Protein AF-A0A0P9GEF9-F1 (afdb_monomer_lite)

Secondary structure (DSSP, 8-state):
------PPP-------S--PPP------------PPPHHHHHHHHHHHHHHHHHHHHHHHTT-SS---HHHHHHHHHHHHHHHHHHHHHHHGGGHHHHHHHHHHHHHT-SS----GGG---HHHHHHHHHHH-GGGS-EEEEEEEEETTEEEEEEPS----HHHHHHHHHHHHHHHSPPP-SSS-HHHHHHHHHHHHHTHHHHHHHHHHHHHHHHSEEEEEEEP----TTSSGGGS-PPEEEEEEEE--STT-S--EEEEEE--

Radius of gyration: 21.76 Å; chains: 1; bounding box: 65×55×52 Å

pLDDT: mean 81.36, std 21.49, range [22.75, 98.75]

Sequence (264 aa):
MDTKQLACAPTSLILASYFVPFMASVTSKGKSSMAVEPHQIYQSMMLEIKVRIRAVDSKLEGSDKYLSSLDTEFCFLQIRKIVEQICFSSILCDQERYRDFRKLEGMTSDDDSGSYEDDWNSRVILSKLKDISPHFMPIPLGERQTNGNEHHFERADVNATHTKLIKIFKKCGSFMHIPKPFGEEYESHINKQRNRYNQATETIKGYSQYFKDLLWHHAAVGLEYSDSSNGLEALDAASPKTAWLVNFEDYESDHISIVLAQAE

Foldseek 3Di:
DDDDDDDDDDDPPDPPDDADFFDDDDDDDDDDPDDPQLVNVLQVLLLLLLVLLVLLVVQLVPCPAFGDLVNLLSLLVSLLVSLQSLLVSLCSLAVVLQLLVLLVVCVVDPPGVSGPVPDRDSLVSLVVVLQQDPLSWWFQWDDWDDDPRDIDTDGDPAPTGSVVSSVSNVLSVVSVDDDDPPDDDPVVVVVVVVVSRSCSSVVSVVSSVSVCRRAQWTKRFHFDADDDPVSPVRRDDGHTAKIWTWHPPDSPDSDIDTDITGGD

Structure (mmCIF, N/CA/C/O backbone):
data_AF-A0A0P9GEF9-F1
#
_entry.id   AF-A0A0P9GEF9-F1
#
loop_
_atom_site.group_PDB
_atom_site.id
_atom_site.type_symbol
_atom_site.label_atom_id
_atom_site.label_alt_id
_atom_site.label_comp_id
_atom_site.label_asym_id
_atom_site.label_entity_id
_atom_site.label_seq_id
_atom_site.pdbx_PDB_ins_code
_atom_site.Cartn_x
_atom_site.Cartn_y
_atom_site.Cartn_z
_atom_site.occupancy
_atom_site.B_iso_or_equiv
_atom_site.auth_seq_id
_atom_site.auth_comp_id
_atom_site.auth_asym_id
_atom_site.auth_atom_id
_atom_site.pdbx_PDB_model_num
ATOM 1 N N . MET A 1 1 ? -32.012 20.901 -27.955 1.00 39.97 1 MET A N 1
ATOM 2 C CA . MET A 1 1 ? -32.509 19.779 -27.139 1.00 39.97 1 MET A CA 1
ATOM 3 C C . MET A 1 1 ? -32.467 18.556 -28.019 1.00 39.97 1 MET A C 1
ATOM 5 O O . MET A 1 1 ? -33.309 18.454 -28.894 1.00 39.97 1 MET A O 1
ATOM 9 N N . ASP A 1 2 ? -31.462 17.704 -27.847 1.00 24.61 2 ASP A N 1
ATOM 10 C CA . ASP A 1 2 ? -31.576 16.319 -28.293 1.00 24.61 2 ASP A CA 1
ATOM 11 C C . ASP A 1 2 ? -30.616 15.452 -27.475 1.00 24.61 2 ASP A C 1
ATOM 13 O O . ASP A 1 2 ? -29.394 15.600 -27.516 1.00 24.61 2 ASP A O 1
ATOM 17 N N . THR A 1 3 ? -31.213 14.626 -26.629 1.00 32.81 3 THR A N 1
ATOM 18 C CA . THR A 1 3 ? -30.581 13.643 -25.754 1.00 32.81 3 THR A CA 1
ATOM 19 C C . THR A 1 3 ? -30.330 12.369 -26.547 1.00 32.81 3 THR A C 1
ATOM 21 O O . THR A 1 3 ? -31.283 11.703 -26.942 1.00 32.81 3 THR A O 1
ATOM 24 N N . LYS A 1 4 ? -29.065 11.970 -26.709 1.00 30.36 4 LYS A N 1
ATOM 25 C CA . LYS A 1 4 ? -28.721 10.589 -27.067 1.00 30.36 4 LYS A CA 1
ATOM 26 C C . LYS A 1 4 ? -27.991 9.917 -25.912 1.00 30.36 4 LYS A C 1
ATO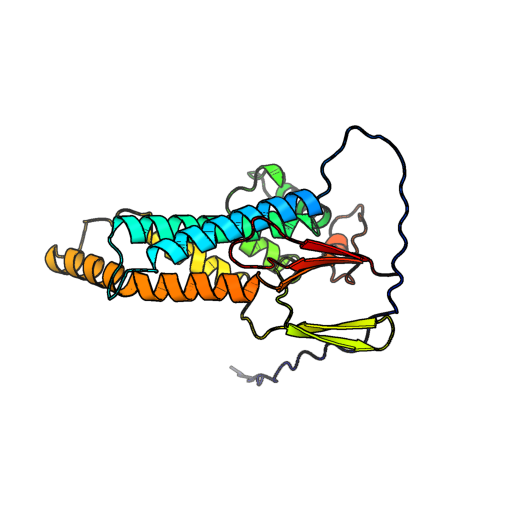M 28 O O . LYS A 1 4 ? -26.846 10.230 -25.605 1.00 30.36 4 LYS A O 1
ATOM 33 N N . GLN A 1 5 ? -28.718 9.000 -25.278 1.00 31.61 5 GLN A N 1
ATOM 34 C CA . GLN A 1 5 ? -28.192 7.918 -24.457 1.00 31.61 5 GLN A CA 1
ATOM 35 C C . GLN A 1 5 ? -27.132 7.145 -25.249 1.00 31.61 5 GLN A C 1
ATOM 37 O O . GLN A 1 5 ? -27.398 6.699 -26.364 1.00 31.61 5 GLN A O 1
ATOM 42 N N . LEU A 1 6 ? -25.962 6.941 -24.648 1.00 28.05 6 LEU A N 1
ATOM 43 C CA . LEU A 1 6 ? -25.027 5.897 -25.049 1.00 28.05 6 LEU A CA 1
ATOM 44 C C . LEU A 1 6 ? -24.976 4.876 -23.918 1.00 28.05 6 LEU A C 1
ATOM 46 O O . LEU A 1 6 ? -24.605 5.181 -22.786 1.00 28.05 6 LEU A O 1
ATOM 50 N N . ALA A 1 7 ? -25.470 3.688 -24.247 1.00 27.59 7 ALA A N 1
ATOM 51 C CA . ALA A 1 7 ? -25.519 2.526 -23.390 1.00 27.59 7 ALA A CA 1
ATOM 52 C C . ALA A 1 7 ? -24.104 2.063 -23.018 1.00 27.59 7 ALA A C 1
ATOM 54 O O . ALA A 1 7 ? -23.193 2.049 -23.844 1.00 27.59 7 ALA A O 1
ATOM 55 N N . CYS A 1 8 ? -23.956 1.671 -21.757 1.00 25.98 8 CYS A N 1
ATOM 56 C CA . CYS A 1 8 ? -22.765 1.055 -21.197 1.00 25.98 8 CYS A CA 1
ATOM 57 C C . CYS A 1 8 ? -22.642 -0.377 -21.751 1.00 25.98 8 CYS A C 1
ATOM 59 O O . CYS A 1 8 ? -23.527 -1.199 -21.512 1.00 25.98 8 CYS A O 1
ATOM 61 N N . ALA A 1 9 ? -21.577 -0.667 -22.500 1.00 26.36 9 ALA A N 1
ATOM 62 C CA . ALA A 1 9 ? -21.198 -2.030 -22.868 1.00 26.36 9 ALA A CA 1
ATOM 63 C C . ALA A 1 9 ? -20.268 -2.619 -21.785 1.00 26.36 9 ALA A C 1
ATOM 65 O O . ALA A 1 9 ? -19.474 -1.875 -21.205 1.00 26.36 9 ALA A O 1
ATOM 66 N N . PRO A 1 10 ? -20.346 -3.928 -21.485 1.00 25.31 10 PRO A N 1
ATOM 67 C CA . PRO A 1 10 ? -19.511 -4.561 -20.472 1.00 25.31 10 PRO A CA 1
ATOM 68 C C . PRO A 1 10 ? -18.096 -4.780 -21.024 1.00 25.31 10 PRO A C 1
ATOM 70 O O . PRO A 1 10 ? -17.898 -5.548 -21.962 1.00 25.31 10 PRO A O 1
ATOM 73 N N . THR A 1 11 ? -17.099 -4.115 -20.442 1.00 27.89 11 THR A N 1
ATOM 74 C CA . THR A 1 11 ? -15.689 -4.332 -20.785 1.00 27.89 11 THR A CA 1
ATOM 75 C C . THR A 1 11 ? -15.199 -5.627 -20.137 1.00 27.89 11 THR A C 1
ATOM 77 O O . THR A 1 11 ? -14.659 -5.626 -19.033 1.00 27.89 11 THR A O 1
ATOM 80 N N . SER A 1 12 ? -15.396 -6.753 -20.821 1.00 23.41 12 SER A N 1
ATOM 81 C CA . SER A 1 12 ? -14.588 -7.953 -20.615 1.00 23.41 12 SER A CA 1
ATOM 82 C C . SER A 1 12 ? -13.159 -7.647 -21.074 1.00 23.41 12 SER A C 1
ATOM 84 O O . SER A 1 12 ? -12.916 -7.463 -22.267 1.00 23.41 12 SER A O 1
ATOM 86 N N . LEU A 1 13 ? -12.219 -7.553 -20.135 1.00 26.56 13 LEU A N 1
ATOM 87 C CA . LEU A 1 13 ? -10.789 -7.483 -20.433 1.00 26.56 13 LEU A CA 1
ATOM 88 C C . LEU A 1 13 ? -10.330 -8.861 -20.920 1.00 26.56 13 LEU A C 1
ATOM 90 O O . LEU A 1 13 ? -10.049 -9.755 -20.128 1.00 26.56 13 LEU A O 1
ATOM 94 N N . ILE A 1 14 ? -10.290 -9.035 -22.238 1.00 22.75 14 ILE A N 1
ATOM 95 C CA . ILE A 1 14 ? -9.599 -10.150 -22.878 1.00 22.75 14 ILE A CA 1
ATOM 96 C C . ILE A 1 14 ? -8.106 -9.791 -22.865 1.00 22.75 14 ILE A C 1
ATOM 98 O O . ILE A 1 14 ? -7.666 -8.953 -23.650 1.00 22.75 14 ILE A O 1
ATOM 102 N N . LEU A 1 15 ? -7.325 -10.410 -21.975 1.00 28.08 15 LEU A N 1
ATOM 103 C CA . LEU A 1 15 ? -5.864 -10.501 -22.108 1.00 28.08 15 LEU A CA 1
ATOM 104 C C . LEU A 1 15 ? -5.567 -11.476 -23.259 1.00 28.08 15 LEU A C 1
ATOM 106 O O . LEU A 1 15 ? -5.242 -12.643 -23.057 1.00 28.08 15 LEU A O 1
ATOM 110 N N . ALA A 1 16 ? -5.788 -11.012 -24.489 1.00 23.83 16 ALA A N 1
ATOM 111 C CA . ALA A 1 16 ? -5.470 -11.760 -25.692 1.00 23.83 16 ALA A CA 1
ATOM 112 C C . ALA A 1 16 ? -3.948 -11.758 -25.887 1.00 23.83 16 ALA A C 1
ATOM 114 O O . ALA A 1 16 ? -3.364 -10.752 -26.276 1.00 23.83 16 ALA A O 1
ATOM 115 N N . SER A 1 17 ? -3.339 -12.912 -25.611 1.00 28.44 17 SER A N 1
ATOM 116 C CA . SER A 1 17 ? -2.294 -13.518 -26.444 1.00 28.44 17 SER A CA 1
ATOM 117 C C . SER A 1 17 ? -1.161 -12.599 -26.928 1.00 28.44 17 SER A C 1
ATOM 119 O O . SER A 1 17 ? -1.048 -12.368 -28.125 1.00 28.44 17 SER A O 1
ATOM 121 N N . TYR A 1 18 ? -0.287 -12.161 -26.018 1.00 27.36 18 TYR A N 1
ATOM 122 C CA . TYR A 1 18 ? 1.104 -11.794 -26.328 1.00 27.36 18 TYR A CA 1
ATOM 123 C C . TYR A 1 18 ? 1.992 -12.129 -25.121 1.00 27.36 18 TYR A C 1
ATOM 125 O O . TYR A 1 18 ? 2.341 -11.265 -24.328 1.00 27.36 18 TYR A O 1
ATOM 133 N N . PHE A 1 19 ? 2.312 -13.409 -24.945 1.00 33.41 19 PHE A N 1
ATOM 134 C CA . PHE A 1 19 ? 3.433 -13.846 -24.112 1.00 33.41 19 PHE A CA 1
ATOM 135 C C . PHE A 1 19 ? 4.237 -14.836 -24.958 1.00 33.41 19 PHE A C 1
ATOM 137 O O . PHE A 1 19 ? 3.746 -15.910 -25.296 1.00 33.41 19 PHE A O 1
ATOM 144 N N . VAL A 1 20 ? 5.415 -14.398 -25.398 1.00 28.66 20 VAL A N 1
ATOM 145 C CA . VAL A 1 20 ? 6.419 -15.185 -26.135 1.00 28.66 20 VAL A CA 1
ATOM 146 C C . VAL A 1 20 ? 7.240 -15.995 -25.102 1.00 28.66 20 VAL A C 1
ATOM 148 O O . VAL A 1 20 ? 7.293 -15.572 -23.942 1.00 28.66 20 VAL A O 1
ATOM 151 N N . PRO A 1 21 ? 7.819 -17.167 -25.443 1.00 28.62 21 PRO A N 1
ATOM 152 C CA . PRO A 1 21 ? 8.406 -18.085 -24.463 1.00 28.62 21 PRO A CA 1
ATOM 153 C C . PRO A 1 21 ? 9.572 -17.466 -23.682 1.00 28.62 21 PRO A C 1
ATOM 155 O O . PRO A 1 21 ? 10.414 -16.780 -24.244 1.00 28.62 21 PRO A O 1
ATOM 158 N N . PHE A 1 22 ? 9.629 -17.757 -22.383 1.00 35.53 22 PHE A N 1
ATOM 159 C CA . PHE A 1 22 ? 10.617 -17.246 -21.430 1.00 35.53 22 PHE A CA 1
ATOM 160 C C . PHE A 1 22 ? 11.800 -18.223 -21.279 1.00 35.53 22 PHE A C 1
ATOM 162 O O . PHE A 1 22 ? 11.600 -19.364 -20.851 1.00 35.53 22 PHE A O 1
ATOM 169 N N . MET A 1 23 ? 13.035 -17.795 -21.577 1.00 29.00 23 MET A N 1
ATOM 170 C CA . MET A 1 23 ? 14.269 -18.528 -21.244 1.00 29.00 23 MET A CA 1
ATOM 171 C C . MET A 1 23 ? 15.125 -17.737 -20.241 1.00 29.00 23 MET A C 1
ATOM 173 O O . MET A 1 23 ? 15.639 -16.660 -20.526 1.00 29.00 23 MET A O 1
ATOM 177 N N . ALA A 1 24 ? 15.336 -18.294 -19.045 1.00 28.59 24 ALA A N 1
ATOM 178 C CA . ALA A 1 24 ? 16.215 -17.698 -18.039 1.00 28.59 24 ALA A CA 1
ATOM 179 C C . ALA A 1 24 ? 17.699 -17.935 -18.388 1.00 28.59 24 ALA A C 1
ATOM 181 O O . ALA A 1 24 ? 18.163 -19.076 -18.404 1.00 28.59 24 ALA A O 1
ATOM 182 N N . SER A 1 25 ? 18.464 -16.863 -18.610 1.00 27.33 25 SER A N 1
ATOM 183 C CA . SER A 1 25 ? 19.927 -16.905 -18.744 1.00 27.33 25 SER A CA 1
ATOM 184 C C . SER A 1 25 ? 20.596 -16.164 -17.585 1.00 27.33 25 SER A C 1
ATOM 186 O O . SER A 1 25 ? 20.242 -15.031 -17.266 1.00 27.33 25 SER A O 1
ATOM 188 N N . VAL A 1 26 ? 21.575 -16.809 -16.943 1.00 29.25 26 VAL A N 1
ATOM 189 C CA . VAL A 1 26 ? 22.359 -16.250 -15.832 1.00 29.25 26 VAL A CA 1
ATOM 190 C C . VAL A 1 26 ? 23.709 -15.781 -16.366 1.00 29.25 26 VAL A C 1
ATOM 192 O O . VAL A 1 26 ? 24.548 -16.596 -16.746 1.00 29.25 26 VAL A O 1
ATOM 195 N N . THR A 1 27 ? 23.968 -14.474 -16.335 1.00 33.88 27 THR A N 1
ATOM 196 C CA . THR A 1 27 ? 25.301 -13.916 -16.610 1.00 33.88 27 THR A CA 1
ATOM 197 C C . THR A 1 27 ? 25.826 -13.133 -15.413 1.00 33.88 27 THR A C 1
ATOM 199 O O . THR A 1 27 ? 25.264 -12.114 -15.028 1.00 33.88 27 THR A O 1
ATOM 202 N N . SER A 1 28 ? 26.939 -13.601 -14.844 1.00 40.94 28 SER A N 1
ATOM 203 C CA . SER A 1 28 ? 27.713 -12.921 -13.800 1.00 40.94 28 SER A CA 1
ATOM 204 C C . SER A 1 28 ? 28.853 -12.119 -14.429 1.00 40.94 28 SER A C 1
ATOM 206 O O . SER A 1 28 ? 29.673 -12.698 -15.144 1.00 40.94 28 SER A O 1
ATOM 208 N N . LYS A 1 29 ? 28.949 -10.812 -14.141 1.00 38.59 29 LYS A N 1
ATOM 209 C CA . LYS A 1 29 ? 30.173 -10.019 -14.351 1.00 38.59 29 LYS A CA 1
ATOM 210 C C . LYS A 1 29 ? 30.290 -8.837 -13.378 1.00 38.59 29 LYS A C 1
ATOM 212 O O . LYS A 1 29 ? 29.456 -7.948 -13.385 1.00 38.59 29 LYS A O 1
ATOM 217 N N . 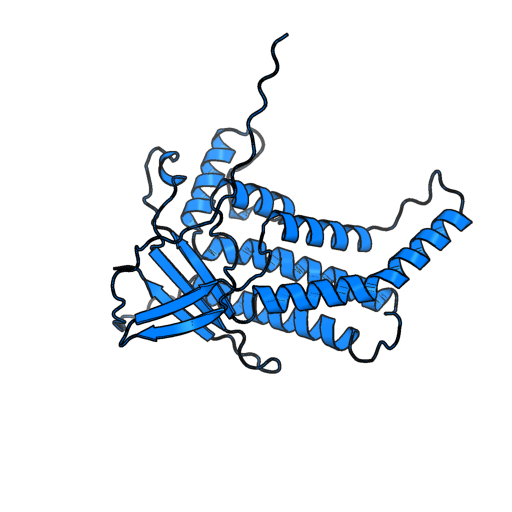GLY A 1 30 ? 31.428 -8.800 -12.675 1.00 37.06 30 GLY A N 1
ATOM 218 C CA . GLY A 1 30 ? 32.247 -7.593 -12.473 1.00 37.06 30 GLY A CA 1
ATOM 219 C C . GLY A 1 30 ? 31.906 -6.655 -11.308 1.00 37.06 30 GLY A C 1
ATOM 220 O O . GLY A 1 30 ? 30.896 -5.969 -11.327 1.00 37.06 30 GLY A O 1
ATOM 221 N N . LYS A 1 31 ? 32.835 -6.544 -10.345 1.00 47.94 31 LYS A N 1
ATOM 222 C CA . LYS A 1 31 ? 32.866 -5.537 -9.265 1.00 47.94 31 LYS A CA 1
ATOM 223 C C . LYS A 1 31 ? 32.704 -4.108 -9.813 1.00 47.94 31 LYS A C 1
ATOM 225 O O . LYS A 1 31 ? 33.654 -3.547 -10.353 1.00 47.94 31 LYS A O 1
ATOM 230 N N . SER A 1 32 ? 31.537 -3.520 -9.577 1.00 42.31 32 SER A N 1
ATOM 231 C CA . SER A 1 32 ? 31.285 -2.077 -9.571 1.00 42.31 32 SER A CA 1
ATOM 232 C C . SER A 1 32 ? 31.050 -1.651 -8.118 1.00 42.31 32 SER A C 1
ATOM 234 O O . SER A 1 32 ? 30.642 -2.481 -7.304 1.00 42.31 32 SER A O 1
ATOM 236 N N . SER A 1 33 ? 31.317 -0.391 -7.763 1.00 46.28 33 SER A N 1
ATOM 237 C CA . SER A 1 33 ? 30.718 0.228 -6.569 1.00 46.28 33 SER A CA 1
ATOM 238 C C . SER A 1 33 ? 29.232 -0.122 -6.599 1.00 46.28 33 SER A C 1
ATOM 240 O O . SER A 1 33 ? 28.566 0.341 -7.519 1.00 46.28 33 SER A O 1
ATOM 242 N N . MET A 1 34 ? 28.755 -1.021 -5.724 1.00 50.38 34 MET A N 1
ATOM 243 C CA . MET A 1 34 ? 27.450 -1.667 -5.913 1.00 50.38 34 MET A CA 1
ATOM 244 C C . MET A 1 34 ? 26.343 -0.623 -5.783 1.00 50.38 34 MET A C 1
ATOM 246 O O . MET A 1 34 ? 25.867 -0.348 -4.685 1.00 50.38 34 MET A O 1
ATOM 250 N N . ALA A 1 35 ? 25.968 -0.019 -6.909 1.00 80.69 35 ALA A N 1
ATOM 251 C CA . ALA A 1 35 ? 24.705 0.667 -7.043 1.00 80.69 35 ALA A CA 1
ATOM 252 C C . ALA A 1 35 ? 23.635 -0.364 -6.678 1.00 80.69 35 ALA A C 1
ATOM 254 O O . ALA A 1 35 ? 23.650 -1.485 -7.186 1.00 80.69 35 ALA A O 1
ATOM 255 N N . VAL A 1 36 ? 22.794 -0.025 -5.706 1.00 88.12 36 VAL A N 1
ATOM 256 C CA . VAL A 1 36 ? 21.714 -0.910 -5.278 1.00 88.12 36 VAL A CA 1
ATOM 257 C C . VAL A 1 36 ? 20.705 -0.953 -6.414 1.00 88.12 36 VAL A C 1
ATOM 259 O O . VAL A 1 36 ? 20.216 0.090 -6.848 1.00 88.12 36 VAL A O 1
ATOM 262 N N . GLU A 1 37 ? 20.412 -2.149 -6.906 1.00 92.06 37 GLU A N 1
ATOM 263 C CA . GLU A 1 37 ? 19.483 -2.321 -8.016 1.00 92.06 37 GLU A CA 1
ATOM 264 C C . GLU A 1 37 ? 18.044 -1.992 -7.565 1.00 92.06 37 GLU A C 1
ATOM 266 O O . GLU A 1 37 ? 17.670 -2.320 -6.432 1.00 92.06 37 GLU A O 1
ATOM 271 N N . PRO A 1 38 ? 17.183 -1.414 -8.427 1.00 93.44 38 PRO A N 1
ATOM 272 C CA . PRO A 1 38 ? 15.825 -1.007 -8.045 1.00 93.44 38 PRO A CA 1
ATOM 273 C C . PRO A 1 38 ? 14.982 -2.120 -7.404 1.00 93.44 38 PRO A C 1
ATOM 275 O O . PRO A 1 38 ? 14.257 -1.876 -6.439 1.00 93.44 38 PRO A O 1
ATOM 278 N N . HIS A 1 39 ? 15.125 -3.363 -7.875 1.00 93.75 39 HIS A N 1
ATOM 279 C CA . HIS A 1 39 ? 14.417 -4.515 -7.311 1.00 93.75 39 HIS A CA 1
ATOM 280 C C . HIS A 1 39 ? 14.861 -4.848 -5.873 1.00 93.75 39 HIS A C 1
ATOM 282 O O . HIS A 1 39 ? 14.057 -5.338 -5.085 1.00 93.75 39 HIS A O 1
ATOM 288 N N . GLN A 1 40 ? 16.110 -4.551 -5.493 1.00 95.38 40 GLN A N 1
ATOM 289 C CA . GLN A 1 40 ? 16.613 -4.742 -4.124 1.00 95.38 40 GLN A CA 1
ATOM 290 C C . GLN A 1 40 ? 16.053 -3.677 -3.169 1.00 95.38 40 GLN A C 1
ATOM 292 O O . GLN A 1 40 ? 15.717 -3.972 -2.017 1.00 95.38 40 GLN A O 1
ATOM 297 N N . ILE A 1 41 ? 15.894 -2.443 -3.661 1.00 96.44 41 ILE A N 1
ATOM 298 C CA . ILE A 1 41 ? 15.193 -1.376 -2.930 1.00 96.44 41 ILE A CA 1
ATOM 299 C C . ILE A 1 41 ? 13.730 -1.783 -2.731 1.00 96.44 41 ILE A C 1
ATOM 301 O O . ILE A 1 41 ? 13.227 -1.756 -1.608 1.00 96.44 41 ILE A O 1
ATOM 305 N N . TYR A 1 42 ? 13.071 -2.244 -3.797 1.00 96.81 42 TYR A N 1
ATOM 306 C CA . TYR A 1 42 ? 11.694 -2.732 -3.746 1.00 96.81 42 TYR A CA 1
ATOM 307 C C . TYR A 1 42 ? 11.522 -3.859 -2.724 1.00 96.81 42 TYR A C 1
ATOM 309 O O . TYR A 1 42 ? 10.637 -3.787 -1.875 1.00 96.81 42 TYR A O 1
ATOM 317 N N . GLN A 1 43 ? 12.406 -4.862 -2.747 1.00 96.88 43 GLN A N 1
ATOM 318 C CA . GLN A 1 43 ? 12.411 -5.974 -1.794 1.00 96.88 43 GLN A CA 1
ATOM 319 C C . GLN A 1 43 ? 12.473 -5.483 -0.343 1.00 96.88 43 GLN A C 1
ATOM 321 O O . GLN A 1 43 ? 11.695 -5.932 0.499 1.00 96.88 43 GLN A O 1
ATOM 326 N N . SER A 1 44 ? 13.360 -4.525 -0.062 1.00 97.44 44 SER A N 1
ATOM 327 C CA . SER A 1 44 ? 13.511 -3.933 1.271 1.00 97.44 44 SER A CA 1
ATOM 328 C C . SER A 1 44 ? 12.233 -3.211 1.711 1.00 97.44 44 SER A C 1
ATOM 330 O O . SER A 1 44 ? 11.764 -3.395 2.835 1.00 97.44 44 SER A O 1
ATOM 332 N N . MET A 1 45 ? 11.606 -2.453 0.807 1.00 97.88 45 MET A N 1
ATOM 333 C CA . MET A 1 45 ? 10.333 -1.777 1.082 1.00 97.88 45 MET A CA 1
ATOM 334 C C . MET A 1 45 ? 9.180 -2.762 1.312 1.00 97.88 45 MET A C 1
ATOM 336 O O . MET A 1 45 ? 8.339 -2.524 2.180 1.00 97.88 45 MET A O 1
ATOM 340 N N . MET A 1 46 ? 9.141 -3.878 0.578 1.00 98.12 46 MET A N 1
ATOM 341 C CA . MET A 1 46 ? 8.148 -4.937 0.782 1.00 98.12 46 MET A CA 1
ATOM 342 C C . MET A 1 46 ? 8.310 -5.622 2.140 1.00 98.12 46 MET A C 1
ATOM 344 O O . MET A 1 46 ? 7.313 -5.864 2.823 1.00 98.12 46 MET A O 1
ATOM 348 N N . LEU A 1 47 ? 9.549 -5.862 2.578 1.00 98.38 47 LEU A N 1
ATOM 349 C CA . LEU A 1 47 ? 9.818 -6.391 3.914 1.00 98.38 47 LEU A CA 1
ATOM 350 C C . LEU A 1 47 ? 9.321 -5.428 5.001 1.00 98.38 47 LEU A C 1
ATOM 352 O O . LEU A 1 47 ? 8.640 -5.848 5.938 1.00 98.38 47 LEU A O 1
ATOM 356 N N . GLU A 1 48 ? 9.589 -4.128 4.863 1.00 98.44 48 GLU A N 1
ATOM 357 C CA . GLU A 1 48 ? 9.061 -3.132 5.798 1.00 98.44 48 GLU A CA 1
ATOM 358 C C . GLU A 1 48 ? 7.526 -3.104 5.823 1.00 98.44 48 GLU A C 1
ATOM 360 O O . GLU A 1 48 ? 6.934 -3.013 6.901 1.00 98.44 48 GLU A O 1
ATOM 365 N N . ILE A 1 49 ? 6.865 -3.218 4.665 1.00 98.69 49 ILE A N 1
ATOM 366 C CA . ILE A 1 49 ? 5.402 -3.336 4.598 1.00 98.69 49 ILE A CA 1
ATOM 367 C C . ILE A 1 49 ? 4.932 -4.582 5.356 1.00 98.69 49 ILE A C 1
ATOM 369 O O . ILE A 1 49 ? 4.022 -4.475 6.180 1.00 98.69 49 ILE A O 1
ATOM 373 N N . LYS A 1 50 ? 5.564 -5.741 5.142 1.00 98.62 50 LYS A N 1
ATOM 374 C CA . LYS A 1 50 ? 5.233 -6.991 5.845 1.00 98.62 50 LYS A CA 1
ATOM 375 C C . LYS A 1 50 ? 5.362 -6.842 7.363 1.00 98.62 50 LYS A C 1
ATOM 377 O O . LYS A 1 50 ? 4.464 -7.244 8.101 1.00 98.62 50 LYS A O 1
ATOM 382 N N . VAL A 1 51 ? 6.432 -6.204 7.846 1.00 98.56 51 VAL A N 1
ATOM 383 C CA . VAL A 1 51 ? 6.610 -5.872 9.274 1.00 98.56 51 VAL A CA 1
ATOM 384 C C . VAL A 1 51 ? 5.468 -4.987 9.787 1.00 98.56 51 VAL A C 1
ATOM 386 O O . VAL A 1 51 ? 4.933 -5.237 10.866 1.00 98.56 51 VAL A O 1
ATOM 389 N N . ARG A 1 52 ? 5.048 -3.970 9.023 1.00 98.69 52 ARG A N 1
ATOM 390 C CA . ARG A 1 52 ? 3.926 -3.096 9.414 1.00 98.69 52 ARG A CA 1
ATOM 391 C C . ARG A 1 52 ? 2.590 -3.833 9.452 1.00 98.69 52 ARG A C 1
ATOM 393 O O . ARG A 1 52 ? 1.813 -3.574 10.366 1.00 98.69 52 ARG A O 1
ATOM 400 N N . ILE A 1 53 ? 2.330 -4.735 8.502 1.00 98.62 53 ILE A N 1
ATOM 401 C CA . ILE A 1 53 ? 1.126 -5.582 8.497 1.00 98.62 53 ILE A CA 1
ATOM 402 C C . ILE A 1 53 ? 1.101 -6.442 9.766 1.00 98.62 53 ILE A C 1
ATOM 404 O O . ILE A 1 53 ? 0.127 -6.372 10.511 1.00 98.62 53 ILE A O 1
ATOM 408 N N . ARG A 1 54 ? 2.208 -7.126 10.090 1.00 98.31 54 ARG A N 1
ATOM 409 C CA . ARG A 1 54 ? 2.340 -7.900 11.338 1.00 98.31 54 ARG A CA 1
ATOM 410 C C . ARG A 1 54 ? 2.100 -7.060 12.587 1.00 98.31 54 ARG A C 1
ATOM 412 O O . ARG A 1 54 ? 1.385 -7.472 13.495 1.00 98.31 54 ARG A O 1
ATOM 419 N N . ALA A 1 55 ? 2.651 -5.849 12.626 1.00 98.12 55 ALA A N 1
ATOM 420 C CA . ALA A 1 55 ? 2.438 -4.942 13.746 1.00 98.12 55 ALA A CA 1
ATOM 421 C C . ALA A 1 55 ? 0.959 -4.541 13.896 1.00 98.12 55 ALA A C 1
ATOM 423 O O . ALA A 1 55 ? 0.474 -4.450 15.019 1.00 98.12 55 ALA A O 1
ATOM 424 N N . VAL A 1 56 ? 0.231 -4.331 12.794 1.00 98.31 56 VAL A N 1
ATOM 425 C CA . VAL A 1 56 ? -1.221 -4.078 12.823 1.00 98.31 56 VAL A CA 1
ATOM 426 C C . VAL A 1 56 ? -1.981 -5.314 13.302 1.00 98.31 56 VAL A C 1
ATOM 428 O O . VAL A 1 56 ? -2.823 -5.204 14.191 1.00 98.31 56 VAL A O 1
ATOM 431 N N . ASP A 1 57 ? -1.665 -6.486 12.764 1.00 97.44 57 ASP A N 1
ATOM 432 C CA . ASP A 1 57 ? -2.345 -7.736 13.108 1.00 97.44 57 ASP A CA 1
ATOM 433 C C . ASP A 1 57 ? -2.137 -8.129 14.569 1.00 97.44 57 ASP A C 1
ATOM 435 O O . ASP A 1 57 ? -3.107 -8.447 15.249 1.00 97.44 57 ASP A O 1
ATOM 439 N N . SER A 1 58 ? -0.929 -7.959 15.110 1.00 96.25 58 SER A N 1
ATOM 440 C CA . SER A 1 58 ? -0.658 -8.199 16.536 1.00 96.25 58 SER A CA 1
ATOM 441 C C . SER A 1 58 ? -1.492 -7.318 17.475 1.00 96.25 58 SER A C 1
ATOM 443 O O . SER A 1 58 ? -1.727 -7.684 18.622 1.00 96.25 58 SER A O 1
ATOM 445 N N . LYS A 1 59 ? -1.955 -6.145 17.014 1.00 95.94 59 LYS A N 1
ATOM 446 C CA . LYS A 1 59 ? -2.891 -5.303 17.776 1.00 95.94 59 LYS A CA 1
ATOM 447 C C . LYS A 1 59 ? -4.322 -5.802 17.675 1.00 95.94 59 LYS A C 1
ATOM 449 O O . LYS A 1 59 ? -5.098 -5.617 18.609 1.00 95.94 59 LYS A O 1
ATOM 454 N N . LEU A 1 60 ? -4.679 -6.400 16.544 1.00 93.88 60 LEU A N 1
ATOM 455 C CA . LEU A 1 60 ? -5.990 -6.996 16.324 1.00 93.88 60 LEU A CA 1
ATOM 456 C C . LEU A 1 60 ? -6.145 -8.307 17.107 1.00 93.88 60 LEU A C 1
ATOM 458 O O . LEU A 1 60 ? -7.223 -8.555 17.657 1.00 93.88 60 LEU A O 1
ATOM 462 N N . GLU A 1 61 ? -5.080 -9.103 17.190 1.00 87.56 61 GLU A N 1
ATOM 463 C CA . GLU A 1 61 ? -4.977 -10.309 18.011 1.00 87.56 61 GLU A CA 1
ATOM 464 C C . GLU A 1 61 ? -5.111 -9.947 19.501 1.00 87.56 61 GLU A C 1
ATOM 466 O O . GLU A 1 61 ? -4.327 -9.189 20.060 1.00 87.56 61 GLU A O 1
ATOM 471 N N . GLY A 1 62 ? -6.165 -10.446 20.153 1.00 72.50 62 GLY A N 1
ATOM 472 C CA . GLY A 1 62 ? -6.490 -10.114 21.548 1.00 72.50 62 GLY A CA 1
ATOM 473 C C . GLY A 1 62 ? -7.509 -8.982 21.728 1.00 72.50 62 GLY A C 1
ATOM 474 O O . GLY A 1 62 ? -7.881 -8.671 22.859 1.00 72.50 62 GLY A O 1
ATOM 475 N N . SER A 1 63 ? -8.015 -8.388 20.639 1.00 71.00 63 SER A N 1
ATOM 476 C CA . SER A 1 63 ? -9.126 -7.431 20.699 1.00 71.00 63 SER A CA 1
ATOM 477 C C . SER A 1 63 ? -10.475 -8.115 20.420 1.00 71.00 63 SER A C 1
ATOM 479 O O . SER A 1 63 ? -10.944 -8.193 19.286 1.00 71.00 63 SER A O 1
ATOM 481 N N . ASP A 1 64 ? -11.146 -8.593 21.473 1.00 64.88 64 ASP A N 1
ATOM 482 C CA . ASP A 1 64 ? -12.436 -9.299 21.336 1.00 64.88 64 ASP A CA 1
ATOM 483 C C . ASP A 1 64 ? -13.599 -8.387 20.899 1.00 64.88 64 ASP A C 1
ATOM 485 O O . ASP A 1 64 ? -14.639 -8.872 20.448 1.00 64.88 64 ASP A O 1
ATOM 489 N N . LYS A 1 65 ? -13.452 -7.057 21.017 1.00 74.50 65 LYS A N 1
ATOM 490 C CA . LYS A 1 65 ? -14.470 -6.089 20.560 1.00 74.50 65 LYS A CA 1
ATOM 491 C C . LYS A 1 65 ? -13.901 -4.827 19.918 1.00 74.50 65 LYS A C 1
ATOM 493 O O . LYS A 1 65 ? -14.262 -4.526 18.785 1.00 74.50 65 LYS A O 1
ATOM 498 N N . TYR A 1 66 ? -13.048 -4.083 20.624 1.00 85.62 66 TYR A N 1
ATOM 499 C CA . TYR A 1 66 ? -12.555 -2.779 20.166 1.00 85.62 66 TYR A CA 1
ATOM 500 C C . TYR A 1 66 ? -11.087 -2.586 20.531 1.00 85.62 66 TYR A C 1
ATOM 502 O O . TYR A 1 66 ? -10.650 -3.005 21.602 1.00 85.62 66 TYR A O 1
ATOM 510 N N . LEU A 1 67 ? -10.347 -1.917 19.648 1.00 91.94 67 LEU A N 1
ATOM 511 C CA . LEU A 1 67 ? -9.004 -1.434 19.947 1.00 91.94 67 LEU A CA 1
ATOM 512 C C . LEU A 1 67 ? -9.080 -0.237 20.897 1.00 91.94 67 LEU A C 1
ATOM 514 O O . LEU A 1 67 ? -10.037 0.542 20.861 1.00 91.94 67 LEU A O 1
ATOM 518 N N . SER A 1 68 ? -8.034 -0.045 21.703 1.00 92.44 68 SER A N 1
ATOM 519 C CA . SER A 1 68 ? -7.855 1.220 22.413 1.00 92.44 68 SER A CA 1
ATOM 520 C C . SER A 1 68 ? -7.695 2.375 21.409 1.00 92.44 68 SER A C 1
ATOM 522 O O . SER A 1 68 ? -7.331 2.162 20.246 1.00 92.44 68 SER A O 1
ATOM 524 N N . SER A 1 69 ? -7.944 3.618 21.834 1.00 91.94 69 SER A N 1
ATOM 525 C CA . SER A 1 69 ? -7.770 4.779 20.949 1.00 91.94 69 SER A CA 1
ATOM 526 C C . SER A 1 69 ? -6.335 4.905 20.432 1.00 91.94 69 SER A C 1
ATOM 528 O O . SER A 1 69 ? -6.131 5.168 19.250 1.00 91.94 69 SER A O 1
ATOM 530 N N . LEU A 1 70 ? -5.344 4.635 21.287 1.00 93.75 70 LEU A N 1
ATOM 531 C CA . LEU A 1 70 ? -3.932 4.699 20.907 1.00 93.75 70 LEU A CA 1
ATOM 532 C C . LEU A 1 70 ? -3.545 3.572 19.946 1.00 93.75 70 LEU A C 1
ATOM 534 O O . LEU A 1 70 ? -2.854 3.829 18.962 1.00 93.75 70 LEU A O 1
ATOM 538 N N . ASP A 1 71 ? -4.025 2.344 20.168 1.00 95.75 71 ASP A N 1
ATOM 539 C CA . ASP A 1 71 ? -3.784 1.245 19.222 1.00 95.75 71 ASP A CA 1
ATOM 540 C C . ASP A 1 71 ? -4.485 1.502 17.881 1.00 95.75 71 ASP A C 1
ATOM 542 O O . ASP A 1 71 ? -3.936 1.196 16.823 1.00 95.75 71 ASP A O 1
ATOM 546 N N . THR A 1 72 ? -5.666 2.125 17.903 1.00 96.06 72 THR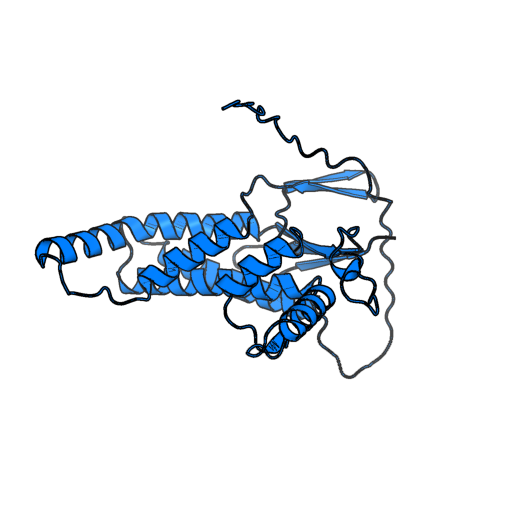 A N 1
ATOM 547 C CA . THR A 1 72 ? -6.385 2.552 16.694 1.00 96.06 72 THR A CA 1
ATOM 548 C C . THR A 1 72 ? -5.567 3.559 15.887 1.00 96.06 72 THR A C 1
ATOM 550 O O . THR A 1 72 ? -5.387 3.391 14.678 1.00 96.06 72 THR A O 1
ATOM 553 N N . GLU A 1 73 ? -5.053 4.602 16.541 1.00 96.56 73 GLU A N 1
ATOM 554 C CA . GLU A 1 73 ? -4.211 5.619 15.904 1.00 96.56 73 GLU A CA 1
ATOM 555 C C . GLU A 1 73 ? -2.914 5.016 15.366 1.00 96.56 73 GLU A C 1
ATOM 557 O O . GLU A 1 73 ? -2.561 5.252 14.209 1.00 96.56 73 GLU A O 1
ATOM 562 N N . PHE A 1 74 ? -2.256 4.164 16.156 1.00 97.69 74 PHE A N 1
ATOM 563 C CA . PHE A 1 74 ? -1.087 3.408 15.720 1.00 97.69 74 PHE A CA 1
ATOM 564 C C . PHE A 1 74 ? -1.376 2.614 14.440 1.00 97.69 74 PHE A C 1
ATOM 566 O O . PHE A 1 74 ? -0.641 2.748 13.460 1.00 97.69 74 PHE A O 1
ATOM 573 N N . CYS A 1 75 ? -2.465 1.841 14.408 1.00 98.31 75 CYS A N 1
ATOM 574 C CA . CYS A 1 75 ? -2.819 1.032 13.244 1.00 98.31 75 CYS A CA 1
ATOM 575 C C . CYS A 1 75 ? -3.077 1.897 12.004 1.00 98.31 75 CYS A C 1
ATOM 577 O O . CYS A 1 75 ? -2.541 1.611 10.934 1.00 98.31 75 CYS A O 1
ATOM 579 N N . PHE A 1 76 ? -3.839 2.991 12.128 1.00 98.38 76 PHE A N 1
ATOM 580 C CA . PHE A 1 76 ? -4.069 3.899 10.999 1.00 98.38 76 PHE A CA 1
ATOM 581 C C . PHE A 1 76 ? -2.786 4.579 10.510 1.00 98.38 76 PHE A C 1
ATOM 583 O O . PHE A 1 76 ? -2.642 4.786 9.302 1.00 98.38 76 PHE A O 1
ATOM 590 N N . LEU A 1 77 ? -1.847 4.894 11.405 1.00 98.44 77 LEU A N 1
ATOM 591 C CA . LEU A 1 77 ? -0.533 5.406 11.024 1.00 98.44 77 LEU A CA 1
ATOM 592 C C . LEU A 1 77 ? 0.263 4.364 10.227 1.00 98.44 77 LEU A C 1
ATOM 594 O O . LEU A 1 77 ? 0.786 4.694 9.163 1.00 98.44 77 LEU A O 1
ATOM 598 N N . GLN A 1 78 ? 0.325 3.111 10.693 1.00 98.69 78 GLN A N 1
ATOM 599 C CA . GLN A 1 78 ? 1.040 2.050 9.973 1.00 98.69 78 GLN A CA 1
ATOM 600 C C . GLN A 1 78 ? 0.415 1.774 8.603 1.00 98.69 78 GLN A C 1
ATOM 602 O O . GLN A 1 78 ? 1.127 1.740 7.605 1.00 98.69 78 GLN A O 1
ATOM 607 N N . ILE A 1 79 ? -0.915 1.684 8.529 1.00 98.75 79 ILE A N 1
ATOM 608 C CA . ILE A 1 79 ? -1.668 1.521 7.275 1.00 98.75 79 ILE A CA 1
ATOM 609 C C . ILE A 1 79 ? -1.391 2.681 6.316 1.00 98.75 79 ILE A C 1
ATOM 611 O O . ILE A 1 79 ? -1.216 2.465 5.119 1.00 98.75 79 ILE A O 1
ATOM 615 N N . ARG A 1 80 ? -1.317 3.921 6.817 1.00 97.94 80 ARG A N 1
ATOM 616 C CA . ARG A 1 80 ? -0.942 5.070 5.984 1.00 97.94 80 ARG A CA 1
ATOM 617 C C . ARG A 1 80 ? 0.465 4.906 5.412 1.00 97.94 80 ARG A C 1
ATOM 619 O O . ARG A 1 80 ? 0.630 5.087 4.211 1.00 97.94 80 ARG A O 1
ATOM 626 N N . LYS A 1 81 ? 1.440 4.525 6.244 1.00 98.19 81 LYS A N 1
ATOM 627 C CA . LYS A 1 81 ? 2.817 4.277 5.795 1.00 98.19 81 LYS A CA 1
ATOM 628 C C . LYS A 1 81 ? 2.900 3.148 4.771 1.00 98.19 81 LYS A C 1
ATOM 630 O O . LYS A 1 81 ? 3.646 3.286 3.814 1.00 98.19 81 LYS A O 1
ATOM 635 N N . ILE A 1 82 ? 2.090 2.096 4.903 1.00 98.62 82 ILE A N 1
ATOM 636 C CA . ILE A 1 82 ? 1.988 1.040 3.883 1.00 98.62 82 ILE A CA 1
ATOM 637 C C . ILE A 1 82 ? 1.547 1.633 2.537 1.00 98.62 82 ILE A C 1
ATOM 639 O O . ILE A 1 82 ? 2.181 1.363 1.523 1.00 98.62 82 ILE A O 1
ATOM 643 N N . VAL A 1 83 ? 0.516 2.491 2.506 1.00 98.00 83 VAL A N 1
ATOM 644 C CA . VAL A 1 83 ? 0.090 3.155 1.254 1.00 98.00 83 VAL A CA 1
ATOM 645 C C . VAL A 1 83 ? 1.203 4.022 0.662 1.00 98.00 83 VAL A C 1
ATOM 647 O O . VAL A 1 83 ? 1.409 4.004 -0.550 1.00 98.00 83 VAL A O 1
ATOM 650 N N . GLU A 1 84 ? 1.912 4.776 1.502 1.00 97.06 84 GLU A N 1
ATOM 651 C CA . GLU A 1 84 ? 3.041 5.610 1.075 1.00 97.06 84 GLU A CA 1
ATOM 652 C C . GLU A 1 84 ? 4.165 4.742 0.480 1.00 97.06 84 GLU A C 1
ATOM 654 O O . GLU A 1 84 ? 4.655 5.025 -0.610 1.00 97.06 84 GLU A O 1
ATOM 659 N N . GLN A 1 85 ? 4.503 3.621 1.121 1.00 97.50 85 GLN A N 1
ATOM 660 C CA . GLN A 1 85 ? 5.514 2.684 0.628 1.00 97.50 85 GLN A CA 1
ATOM 661 C C . GLN A 1 85 ? 5.103 1.997 -0.675 1.00 97.50 85 GLN A C 1
ATOM 663 O O . GLN A 1 85 ? 5.930 1.900 -1.577 1.00 97.50 85 GLN A O 1
ATOM 668 N N . ILE A 1 86 ? 3.843 1.573 -0.825 1.00 96.81 86 ILE A N 1
ATOM 669 C CA . ILE A 1 86 ? 3.333 1.036 -2.100 1.00 96.81 86 ILE A CA 1
ATOM 670 C C . ILE A 1 86 ? 3.475 2.091 -3.201 1.00 96.81 86 ILE A C 1
ATOM 672 O O . ILE A 1 86 ? 3.959 1.786 -4.284 1.00 96.81 86 ILE A O 1
ATOM 676 N N . CYS A 1 87 ? 3.105 3.341 -2.917 1.00 95.19 87 CYS A N 1
ATOM 677 C CA . CYS A 1 87 ? 3.209 4.440 -3.872 1.00 95.19 87 CYS A CA 1
ATOM 678 C C . CYS A 1 87 ? 4.648 4.648 -4.365 1.00 95.19 87 CYS A C 1
ATOM 680 O O . CYS A 1 87 ? 4.880 4.697 -5.568 1.00 95.19 87 CYS A O 1
ATOM 682 N N . PHE A 1 88 ? 5.609 4.762 -3.447 1.00 94.69 88 PHE A N 1
ATOM 683 C CA . PHE A 1 88 ? 7.007 5.008 -3.807 1.00 94.69 88 PHE A CA 1
ATOM 684 C C . PHE A 1 88 ? 7.669 3.790 -4.454 1.00 94.69 88 PHE A C 1
ATOM 686 O O . PHE A 1 88 ? 8.373 3.929 -5.448 1.00 94.69 88 PHE A O 1
ATOM 693 N N . SER A 1 89 ? 7.410 2.588 -3.936 1.00 94.62 89 SER A N 1
ATOM 694 C CA . SER A 1 89 ? 7.978 1.358 -4.500 1.00 94.62 89 SER A CA 1
ATOM 695 C C . SER A 1 89 ? 7.466 1.081 -5.912 1.00 94.62 89 SER A C 1
ATOM 697 O O . SER A 1 89 ? 8.225 0.599 -6.746 1.00 94.62 89 SER A O 1
ATOM 699 N N . SER A 1 90 ? 6.220 1.447 -6.221 1.00 91.56 90 SER A N 1
ATOM 700 C CA . SER A 1 90 ? 5.662 1.260 -7.562 1.00 91.56 90 SER A CA 1
ATOM 701 C C . SER A 1 90 ? 6.406 2.057 -8.634 1.00 91.56 90 SER A C 1
ATOM 703 O O . SER A 1 90 ? 6.502 1.597 -9.766 1.00 91.56 90 SER A O 1
ATOM 705 N N . ILE A 1 91 ? 6.994 3.207 -8.278 1.00 92.88 91 ILE A N 1
ATOM 706 C CA . ILE A 1 91 ? 7.814 4.006 -9.199 1.00 92.88 91 ILE A CA 1
ATOM 707 C C . ILE A 1 91 ? 9.093 3.257 -9.596 1.00 92.88 91 ILE A C 1
ATOM 709 O O . ILE A 1 91 ? 9.554 3.412 -10.719 1.00 92.88 91 ILE A O 1
ATOM 713 N N . LEU A 1 92 ? 9.653 2.410 -8.725 1.00 92.31 92 LEU A N 1
ATOM 714 C CA . LEU A 1 92 ? 10.958 1.771 -8.949 1.00 92.31 92 LEU A CA 1
ATOM 715 C C . LEU A 1 92 ? 11.003 0.872 -10.194 1.00 92.31 92 LEU A C 1
ATOM 717 O O . LEU A 1 92 ? 12.070 0.715 -10.780 1.00 92.31 92 LEU A O 1
ATOM 721 N N . CYS A 1 93 ? 9.876 0.275 -10.595 1.00 85.88 93 CYS A N 1
ATOM 722 C CA . CYS A 1 93 ? 9.807 -0.586 -11.784 1.00 85.88 93 CYS A CA 1
ATOM 723 C C . CYS A 1 93 ? 9.878 0.190 -13.104 1.00 85.88 93 CYS A C 1
ATOM 725 O O . CYS A 1 93 ? 10.242 -0.386 -14.125 1.00 85.88 93 CYS A O 1
ATOM 727 N N . ASP A 1 94 ? 9.512 1.472 -13.086 1.00 87.19 94 ASP A N 1
ATOM 728 C CA . ASP A 1 94 ? 9.421 2.325 -14.274 1.00 87.19 94 ASP A CA 1
ATOM 729 C C . ASP A 1 94 ? 9.788 3.778 -13.906 1.00 87.19 94 ASP A C 1
ATOM 731 O O . ASP A 1 94 ? 9.057 4.747 -14.132 1.00 87.19 94 ASP A O 1
ATOM 735 N N . GLN A 1 95 ? 10.935 3.908 -13.227 1.00 88.88 95 GLN A N 1
ATOM 736 C CA . GLN A 1 95 ? 11.392 5.161 -12.623 1.00 88.88 95 GLN A CA 1
ATOM 737 C C . GLN A 1 95 ? 11.708 6.217 -13.682 1.00 88.88 95 GLN A C 1
ATOM 739 O O . GLN A 1 95 ? 11.477 7.404 -13.456 1.00 88.88 95 GLN A O 1
ATOM 744 N N . GLU A 1 96 ? 12.231 5.797 -14.836 1.00 87.19 96 GLU A N 1
ATOM 745 C CA . GLU A 1 96 ? 12.589 6.702 -15.930 1.00 87.19 96 GLU A CA 1
ATOM 746 C C . GLU A 1 96 ? 11.354 7.392 -16.509 1.00 87.19 96 GLU A C 1
ATOM 748 O O . GLU A 1 96 ? 11.344 8.620 -16.609 1.00 87.19 96 GLU A O 1
ATOM 753 N N . ARG A 1 97 ? 10.273 6.640 -16.758 1.00 86.62 97 ARG A N 1
ATOM 754 C CA . ARG A 1 97 ? 9.000 7.214 -17.206 1.00 86.62 97 ARG A CA 1
ATOM 755 C C . ARG A 1 97 ? 8.436 8.203 -16.198 1.00 86.62 97 ARG A C 1
ATOM 757 O O . ARG A 1 97 ? 7.991 9.283 -16.582 1.00 86.62 97 ARG A O 1
ATOM 764 N N . TYR A 1 98 ? 8.475 7.872 -14.906 1.00 89.75 98 TYR A N 1
ATOM 765 C CA . TYR A 1 98 ? 8.016 8.799 -13.869 1.00 89.75 98 TYR A CA 1
ATOM 766 C C . TYR A 1 98 ? 8.865 10.077 -13.821 1.00 89.75 98 TYR A C 1
ATOM 768 O O . TYR A 1 98 ? 8.327 11.183 -13.762 1.00 89.75 98 TYR A O 1
ATOM 776 N N . ARG A 1 99 ? 10.194 9.940 -13.893 1.00 89.50 99 ARG A N 1
ATOM 777 C CA . ARG A 1 99 ? 11.137 11.065 -13.924 1.00 89.50 99 ARG A CA 1
ATOM 778 C C . ARG A 1 99 ? 10.838 12.004 -15.087 1.00 89.50 99 ARG A C 1
ATOM 780 O O . ARG A 1 99 ? 10.801 13.217 -14.892 1.00 89.50 99 ARG A O 1
ATOM 787 N N . ASP A 1 100 ? 10.643 11.470 -16.285 1.00 87.19 100 ASP A N 1
ATOM 788 C CA . ASP A 1 100 ? 10.459 12.301 -17.473 1.00 87.19 100 ASP A CA 1
ATOM 789 C C . ASP A 1 100 ? 9.054 12.915 -17.530 1.00 87.19 100 ASP A C 1
ATOM 791 O O . ASP A 1 100 ? 8.921 14.083 -17.895 1.00 87.19 100 ASP A O 1
ATOM 795 N N . PHE A 1 101 ? 8.032 12.213 -17.025 1.00 87.38 101 PHE A N 1
ATOM 796 C CA . PHE A 1 101 ? 6.721 12.811 -16.753 1.00 87.38 101 PHE A CA 1
ATOM 797 C C . PHE A 1 101 ? 6.836 14.041 -15.835 1.00 87.38 101 PHE A C 1
ATOM 799 O O . PHE A 1 101 ? 6.283 15.098 -16.141 1.00 87.38 101 PHE A O 1
ATOM 806 N N . ARG A 1 102 ? 7.601 13.945 -14.737 1.00 89.88 102 ARG A N 1
ATOM 807 C CA . ARG A 1 102 ? 7.799 15.071 -13.806 1.00 89.88 102 ARG A CA 1
ATOM 808 C C . ARG A 1 102 ? 8.572 16.228 -14.431 1.00 89.88 102 ARG A C 1
ATOM 810 O O . ARG A 1 102 ? 8.188 17.378 -14.220 1.00 89.88 102 ARG A O 1
ATOM 817 N N . LYS A 1 103 ? 9.582 15.947 -15.262 1.00 88.75 103 LYS A N 1
ATOM 818 C CA . LYS A 1 103 ? 10.283 16.990 -16.032 1.00 88.75 103 LYS A CA 1
ATOM 819 C C . LYS A 1 103 ? 9.318 17.769 -16.927 1.00 88.75 103 LYS A C 1
ATOM 821 O O . LYS A 1 103 ? 9.386 18.994 -16.953 1.00 88.75 103 LYS A O 1
ATOM 826 N N . LEU A 1 104 ? 8.422 17.078 -17.637 1.00 85.19 104 LEU A N 1
ATOM 827 C CA . LEU A 1 104 ? 7.429 17.722 -18.503 1.00 85.19 104 LEU A CA 1
ATOM 828 C C . LEU A 1 104 ? 6.440 18.578 -17.711 1.00 85.19 104 LEU A C 1
ATOM 830 O O . LEU A 1 104 ? 6.165 19.704 -18.116 1.00 85.19 104 LEU A O 1
ATOM 834 N N . GLU A 1 105 ? 5.948 18.089 -16.569 1.00 85.19 105 GLU A N 1
ATOM 835 C CA . GLU A 1 105 ? 5.100 18.899 -15.685 1.00 85.19 105 GLU A CA 1
ATOM 836 C C . GLU A 1 105 ? 5.819 20.187 -15.243 1.00 85.19 105 GLU A C 1
ATOM 838 O O . GLU A 1 105 ? 5.241 21.269 -15.352 1.00 85.19 105 GLU A O 1
ATOM 843 N N . GLY A 1 106 ? 7.089 20.096 -14.830 1.00 86.94 106 GLY A N 1
ATOM 844 C CA . GLY A 1 106 ? 7.896 21.256 -14.423 1.00 86.94 106 GLY A CA 1
ATOM 845 C C . GLY A 1 106 ? 8.167 22.259 -15.550 1.00 86.94 106 GLY A C 1
ATOM 846 O O . GLY A 1 106 ? 8.282 23.451 -15.296 1.00 86.94 106 GLY A O 1
ATOM 847 N N . MET A 1 107 ? 8.188 21.826 -16.816 1.00 86.00 107 MET A N 1
ATOM 848 C CA . MET A 1 107 ? 8.265 22.753 -17.959 1.00 86.00 107 MET A CA 1
ATOM 849 C C . MET A 1 107 ? 6.988 23.584 -18.146 1.00 86.00 107 MET A C 1
ATOM 851 O O . MET A 1 107 ? 7.015 24.600 -18.839 1.00 86.00 107 MET A O 1
ATOM 855 N N . THR A 1 108 ? 5.869 23.146 -17.563 1.00 82.56 108 THR A N 1
ATOM 856 C CA . THR A 1 108 ? 4.556 23.796 -17.692 1.00 82.56 108 THR A CA 1
ATOM 857 C C . THR A 1 108 ? 4.103 24.534 -16.429 1.00 82.56 108 THR A C 1
ATOM 859 O O . THR A 1 108 ? 3.045 25.164 -16.460 1.00 82.56 108 THR A O 1
ATOM 862 N N . SER A 1 109 ? 4.884 24.482 -15.344 1.00 81.25 109 SER A N 1
ATOM 863 C CA . SER A 1 109 ? 4.559 25.093 -14.049 1.00 81.25 109 SER A CA 1
ATOM 864 C C . SER A 1 109 ? 5.652 26.064 -13.609 1.00 81.25 109 SER A C 1
ATOM 866 O O . SER A 1 109 ? 6.823 25.706 -13.584 1.00 81.25 109 SER A O 1
ATOM 868 N N . ASP A 1 110 ? 5.276 27.274 -13.192 1.00 79.00 110 ASP A N 1
ATOM 869 C CA . ASP A 1 110 ? 6.232 28.283 -12.701 1.00 79.00 110 ASP A CA 1
ATOM 870 C C . ASP A 1 110 ? 6.701 28.022 -11.250 1.00 79.00 110 ASP A C 1
ATOM 872 O O . ASP A 1 110 ? 7.631 28.667 -10.765 1.00 79.00 110 ASP A O 1
ATOM 876 N N . ASP A 1 111 ? 6.044 27.105 -10.533 1.00 80.50 111 ASP A N 1
ATOM 877 C CA . ASP A 1 111 ? 6.217 26.834 -9.098 1.00 80.50 111 ASP A CA 1
ATOM 878 C C . ASP A 1 111 ? 6.681 25.401 -8.766 1.00 80.50 111 ASP A C 1
ATOM 880 O O . ASP A 1 111 ? 6.842 25.068 -7.589 1.00 80.50 111 ASP A O 1
ATOM 884 N N . ASP A 1 112 ? 6.925 24.562 -9.777 1.00 80.31 112 ASP A N 1
ATOM 885 C CA . ASP A 1 112 ? 7.349 23.165 -9.628 1.00 80.31 112 ASP A CA 1
ATOM 886 C C . ASP A 1 112 ? 8.724 22.968 -10.285 1.00 80.31 112 ASP A C 1
ATOM 888 O O . ASP A 1 112 ? 8.919 23.299 -11.452 1.00 80.31 112 ASP A O 1
ATOM 892 N N . SER A 1 113 ? 9.689 22.409 -9.547 1.00 81.38 113 SER A N 1
ATOM 893 C CA . SER A 1 113 ? 11.042 22.138 -10.058 1.00 81.38 113 SER A CA 1
ATOM 894 C C . SER A 1 113 ? 11.057 21.074 -11.164 1.00 81.38 113 SER A C 1
ATOM 896 O O . SER A 1 113 ? 12.063 20.926 -11.860 1.00 81.38 113 SER A O 1
ATOM 898 N N . GLY A 1 114 ? 9.977 20.291 -11.297 1.00 84.94 114 GLY A N 1
ATOM 899 C CA . GLY A 1 114 ? 9.920 19.111 -12.161 1.00 84.94 114 GLY A CA 1
ATOM 900 C C . GLY A 1 114 ? 10.811 17.963 -11.676 1.00 84.94 114 GLY A C 1
ATOM 901 O O . GLY A 1 114 ? 10.972 16.964 -12.380 1.00 84.94 114 GLY A O 1
ATOM 902 N N . SER A 1 115 ? 11.404 18.090 -10.484 1.00 88.62 115 SER A N 1
ATOM 903 C CA . SER A 1 115 ? 12.222 17.048 -9.873 1.00 88.62 115 SER A CA 1
ATOM 904 C C . SER A 1 115 ? 11.329 16.008 -9.209 1.00 88.62 115 SER A C 1
ATOM 906 O O . SER A 1 115 ? 10.602 16.292 -8.259 1.00 88.62 115 SER A O 1
ATOM 908 N N . TYR A 1 116 ? 11.414 14.769 -9.687 1.00 89.00 116 TYR A N 1
ATOM 909 C CA . TYR A 1 116 ? 10.688 13.645 -9.094 1.00 89.00 116 TYR A CA 1
ATOM 910 C C . TYR A 1 116 ? 11.201 13.271 -7.688 1.00 89.00 116 TYR A C 1
ATOM 912 O O . TYR A 1 116 ? 10.492 12.604 -6.940 1.00 89.00 116 TYR A O 1
ATOM 920 N N . GLU A 1 117 ? 12.412 13.698 -7.313 1.00 89.44 117 GLU A N 1
ATOM 921 C CA . GLU A 1 117 ? 13.021 13.423 -6.000 1.00 89.44 117 GLU A CA 1
ATOM 922 C C . GLU A 1 117 ? 12.405 14.271 -4.877 1.00 89.44 117 GLU A C 1
ATOM 924 O O . GLU A 1 117 ? 12.433 13.874 -3.712 1.00 89.44 117 GLU A O 1
ATOM 929 N N . ASP A 1 118 ? 11.796 15.406 -5.230 1.00 88.00 118 ASP A N 1
ATOM 930 C CA . ASP A 1 118 ? 11.115 16.299 -4.288 1.00 88.00 118 ASP A CA 1
ATOM 931 C C . ASP A 1 118 ? 9.680 15.823 -3.970 1.00 88.00 118 ASP A C 1
ATOM 933 O O . ASP A 1 118 ? 9.012 16.352 -3.072 1.00 88.00 118 ASP A O 1
ATOM 937 N N . ASP A 1 119 ? 9.177 14.810 -4.687 1.00 90.88 119 ASP A N 1
ATOM 938 C CA . ASP A 1 119 ? 7.818 14.308 -4.524 1.00 90.88 119 ASP A CA 1
ATOM 939 C C . ASP A 1 119 ? 7.675 13.492 -3.229 1.00 90.88 119 ASP A C 1
ATOM 941 O O . ASP A 1 119 ? 8.100 12.345 -3.124 1.00 90.88 119 ASP A O 1
ATOM 945 N N . TRP A 1 120 ? 6.984 14.053 -2.236 1.00 89.25 120 TRP A N 1
ATOM 946 C CA . TRP A 1 120 ? 6.766 13.399 -0.935 1.00 89.25 120 TRP A CA 1
ATOM 947 C C . TRP A 1 120 ? 5.298 13.038 -0.658 1.00 89.25 120 TRP A C 1
ATOM 949 O O . TRP A 1 120 ? 4.989 12.259 0.245 1.00 89.25 120 TRP A O 1
ATOM 959 N N . ASN A 1 121 ? 4.351 13.622 -1.399 1.00 89.81 121 ASN A N 1
ATOM 960 C CA . ASN A 1 121 ? 2.926 13.489 -1.106 1.00 89.81 121 ASN A CA 1
ATOM 961 C C . ASN A 1 121 ? 2.293 12.328 -1.882 1.00 89.81 121 ASN A C 1
ATOM 963 O O . ASN A 1 121 ? 1.792 12.513 -2.991 1.00 89.81 121 ASN A O 1
ATOM 967 N N . SER A 1 122 ? 2.211 11.148 -1.266 1.00 89.62 122 SER A N 1
ATOM 968 C CA . SER A 1 122 ? 1.695 9.941 -1.931 1.00 89.62 122 SER A CA 1
ATOM 969 C C . SER A 1 122 ? 0.272 10.075 -2.477 1.00 89.62 122 SER A C 1
ATOM 971 O O . SER A 1 122 ? -0.071 9.413 -3.446 1.00 89.62 122 SER A O 1
ATOM 973 N N . ARG A 1 123 ? -0.581 10.955 -1.929 1.00 91.06 123 ARG A N 1
ATOM 974 C CA . ARG A 1 123 ? -1.910 11.207 -2.520 1.00 91.06 123 ARG A CA 1
ATOM 975 C C . ARG A 1 123 ? -1.802 11.870 -3.893 1.00 91.06 123 ARG A C 1
ATOM 977 O O . ARG A 1 123 ? -2.607 11.561 -4.767 1.00 91.06 123 ARG A O 1
ATOM 984 N N . VAL A 1 124 ? -0.879 12.820 -4.036 1.00 90.19 124 VAL A N 1
ATOM 985 C CA . VAL A 1 124 ? -0.625 13.523 -5.300 1.00 90.19 124 VAL A CA 1
ATOM 986 C C . VAL A 1 124 ? 0.020 12.556 -6.282 1.00 90.19 124 VAL A C 1
ATOM 988 O O . VAL A 1 124 ? -0.503 12.380 -7.377 1.00 90.19 124 VAL A O 1
ATOM 991 N N . ILE A 1 125 ? 1.060 11.845 -5.843 1.00 92.50 125 ILE A N 1
ATOM 992 C CA . ILE A 1 125 ? 1.778 10.863 -6.660 1.00 92.50 125 ILE A CA 1
ATOM 993 C C . ILE A 1 125 ? 0.825 9.771 -7.168 1.00 92.50 125 ILE A C 1
ATOM 995 O O . ILE A 1 125 ? 0.712 9.589 -8.370 1.00 92.50 125 ILE A O 1
ATOM 999 N N . LEU A 1 126 ? 0.037 9.118 -6.301 1.00 91.81 126 LEU A N 1
ATOM 1000 C CA . LEU A 1 126 ? -0.939 8.094 -6.718 1.00 91.81 126 LEU A CA 1
ATOM 1001 C C . LEU A 1 126 ? -1.977 8.612 -7.725 1.00 91.81 126 LEU A C 1
ATOM 1003 O O . LEU A 1 126 ? -2.510 7.827 -8.507 1.00 91.81 126 LEU A O 1
ATOM 1007 N N . SER A 1 127 ? -2.314 9.905 -7.680 1.00 89.19 127 SER A N 1
ATOM 1008 C CA . SER A 1 127 ? -3.203 10.506 -8.677 1.00 89.19 127 SER A CA 1
ATOM 1009 C C . SER A 1 127 ? -2.511 10.608 -10.030 1.00 89.19 127 SER A C 1
ATOM 1011 O O . SER A 1 127 ? -3.130 10.258 -11.024 1.00 89.19 127 SER A O 1
ATOM 1013 N N . LYS A 1 128 ? -1.243 11.033 -10.045 1.00 88.75 128 LYS A N 1
ATOM 1014 C CA . LYS A 1 128 ? -0.419 11.156 -11.253 1.00 88.75 128 LYS A CA 1
ATOM 1015 C C . LYS A 1 128 ? -0.106 9.794 -11.870 1.00 88.75 128 LYS A C 1
ATOM 1017 O O . LYS A 1 128 ? -0.300 9.611 -13.061 1.00 88.75 128 LYS A O 1
ATOM 1022 N N . LEU A 1 129 ? 0.286 8.802 -11.064 1.00 88.31 129 LEU A N 1
ATOM 1023 C CA . LEU A 1 129 ? 0.611 7.446 -11.537 1.00 88.31 129 LEU A CA 1
ATOM 1024 C C . LEU A 1 129 ? -0.539 6.805 -12.321 1.00 88.31 129 LEU A C 1
ATOM 1026 O O . LEU A 1 129 ? -0.306 6.144 -13.329 1.00 88.31 129 LEU A O 1
ATOM 1030 N N . LYS A 1 130 ? -1.785 7.061 -11.902 1.00 83.19 130 LYS A N 1
ATOM 1031 C CA . LYS A 1 130 ? -2.985 6.625 -12.624 1.00 83.19 130 LYS A CA 1
ATOM 1032 C C . LYS A 1 130 ? -3.031 7.161 -14.062 1.00 83.19 130 LYS A C 1
ATOM 1034 O O . LYS A 1 130 ? -3.526 6.450 -14.932 1.00 83.19 130 LYS A O 1
ATOM 1039 N N . ASP A 1 131 ? -2.565 8.386 -14.275 1.00 81.44 131 ASP A N 1
ATOM 1040 C CA . ASP A 1 131 ? -2.585 9.063 -15.571 1.00 81.44 131 ASP A CA 1
ATOM 1041 C C . ASP A 1 131 ? -1.390 8.648 -16.448 1.00 81.44 131 ASP A C 1
ATOM 1043 O O . ASP A 1 131 ? -1.489 8.718 -17.668 1.00 81.44 131 ASP A O 1
ATOM 1047 N N . ILE A 1 132 ? -0.299 8.157 -15.842 1.00 82.50 132 ILE A N 1
ATOM 1048 C CA . ILE A 1 132 ? 0.878 7.648 -16.563 1.00 82.50 132 ILE A CA 1
ATOM 1049 C C . ILE A 1 132 ? 0.664 6.200 -17.016 1.00 82.50 132 ILE A C 1
ATOM 1051 O O . ILE A 1 132 ? 0.796 5.890 -18.194 1.00 82.50 132 ILE A O 1
ATOM 1055 N N . SER A 1 133 ? 0.379 5.279 -16.088 1.00 78.38 133 SER A N 1
ATOM 1056 C CA . SER A 1 133 ? 0.186 3.867 -16.429 1.00 78.38 133 SER A CA 1
ATOM 1057 C C . SER A 1 133 ? -0.528 3.091 -15.317 1.00 78.38 133 SER A C 1
ATOM 1059 O O . SER A 1 133 ? -0.184 3.213 -14.138 1.00 78.38 133 SER A O 1
ATOM 1061 N N . PRO A 1 134 ? -1.478 2.197 -15.652 1.00 72.25 134 PRO A N 1
ATOM 1062 C CA . PRO A 1 134 ? -2.070 1.296 -14.668 1.00 72.25 134 PRO A CA 1
ATOM 1063 C C . PRO A 1 134 ? -1.066 0.280 -14.089 1.00 72.25 134 PRO A C 1
ATOM 1065 O O . PRO A 1 134 ? -1.367 -0.312 -13.054 1.00 72.25 134 PRO A O 1
ATOM 1068 N N . HIS A 1 135 ? 0.103 0.085 -14.716 1.00 82.38 135 HIS A N 1
ATOM 1069 C CA . HIS A 1 135 ? 1.142 -0.858 -14.272 1.00 82.38 135 HIS A CA 1
ATOM 1070 C C . HIS A 1 135 ? 1.969 -0.362 -13.074 1.00 82.38 135 HIS A C 1
ATOM 1072 O O . HIS A 1 135 ? 2.662 -1.158 -12.450 1.00 82.38 135 HIS A O 1
ATOM 1078 N N . PHE A 1 136 ? 1.799 0.901 -12.661 1.00 86.94 136 PHE A N 1
ATOM 1079 C CA . PHE A 1 136 ? 2.300 1.432 -11.384 1.00 86.94 136 PHE A CA 1
ATOM 1080 C C . PHE A 1 136 ? 1.502 0.946 -10.156 1.00 86.94 136 PHE A C 1
ATOM 1082 O O . PHE A 1 136 ? 1.586 1.527 -9.079 1.00 86.94 136 PHE A O 1
ATOM 1089 N N . MET A 1 137 ? 0.689 -0.101 -10.293 1.00 91.19 137 MET A N 1
ATOM 1090 C CA . MET A 1 137 ? 0.057 -0.783 -9.167 1.00 91.19 137 MET A CA 1
ATOM 1091 C C . MET A 1 137 ? 0.580 -2.215 -9.092 1.00 91.19 137 MET A C 1
ATOM 1093 O O . MET A 1 137 ? 0.671 -2.866 -10.134 1.00 91.19 137 MET A O 1
ATOM 1097 N N . PRO A 1 138 ? 0.820 -2.752 -7.881 1.00 94.50 138 PRO A N 1
ATOM 1098 C CA . PRO A 1 138 ? 1.018 -4.183 -7.705 1.00 94.50 138 PRO A CA 1
ATOM 1099 C C . PRO A 1 138 ? -0.118 -4.967 -8.369 1.00 94.50 138 PRO A C 1
ATOM 1101 O O . PRO A 1 138 ? -1.299 -4.645 -8.189 1.00 94.50 138 PRO A O 1
ATOM 1104 N N . ILE A 1 139 ? 0.246 -5.985 -9.143 1.00 94.06 139 ILE A N 1
ATOM 1105 C CA . ILE A 1 139 ? -0.689 -6.883 -9.817 1.00 94.06 139 ILE A CA 1
ATOM 1106 C C . ILE A 1 139 ? -0.751 -8.170 -8.993 1.00 94.06 139 ILE A C 1
ATOM 1108 O O . ILE A 1 139 ? 0.172 -8.976 -9.084 1.00 94.06 139 ILE A O 1
ATOM 1112 N N . PRO A 1 140 ? -1.793 -8.379 -8.176 1.00 95.31 140 PRO A N 1
ATOM 1113 C CA . PRO A 1 140 ? -1.880 -9.569 -7.345 1.00 95.31 140 PRO A CA 1
ATOM 1114 C C . PRO A 1 140 ? -2.087 -10.803 -8.226 1.00 95.31 140 PRO A C 1
ATOM 1116 O O . PRO A 1 140 ? -2.898 -10.795 -9.161 1.00 95.31 140 PRO A O 1
ATOM 1119 N N . LEU A 1 141 ? -1.313 -11.843 -7.942 1.00 94.38 141 LEU A N 1
ATOM 1120 C CA . LEU A 1 141 ? -1.234 -13.066 -8.730 1.00 94.38 141 LEU A CA 1
ATOM 1121 C C . LEU A 1 141 ? -2.057 -14.169 -8.056 1.00 94.38 141 LEU A C 1
ATOM 1123 O O . LEU A 1 141 ? -1.980 -14.368 -6.845 1.00 94.38 141 LEU A O 1
ATOM 1127 N N . GLY A 1 142 ? -2.861 -14.857 -8.857 1.00 90.44 142 GLY A N 1
ATOM 1128 C CA . GLY A 1 142 ? -3.689 -15.994 -8.477 1.00 90.44 142 GLY A CA 1
ATOM 1129 C C . GLY A 1 142 ? -3.017 -17.322 -8.816 1.00 90.44 142 GLY A C 1
ATOM 1130 O O . GLY A 1 142 ? -1.812 -17.495 -8.628 1.00 90.44 142 GLY A O 1
ATOM 1131 N N . GLU A 1 143 ? -3.806 -18.279 -9.305 1.00 87.19 143 GLU A N 1
ATOM 1132 C CA . GLU A 1 143 ? -3.310 -19.617 -9.613 1.00 87.19 143 GLU A CA 1
ATOM 1133 C C . GLU A 1 143 ? -2.240 -19.597 -10.712 1.00 87.19 143 GLU A C 1
ATOM 1135 O O . GLU A 1 143 ? -2.340 -18.884 -11.715 1.00 87.19 143 GLU A O 1
ATOM 1140 N N . ARG A 1 144 ? -1.200 -20.415 -10.511 1.00 88.25 144 ARG A N 1
ATOM 1141 C CA . ARG A 1 144 ? -0.128 -20.625 -11.482 1.00 88.25 144 ARG A CA 1
ATOM 1142 C C . ARG A 1 144 ? -0.408 -21.882 -12.288 1.00 88.25 144 ARG A C 1
ATOM 1144 O O . ARG A 1 144 ? -0.394 -22.988 -11.750 1.00 88.25 144 ARG A O 1
ATOM 1151 N N . GLN A 1 145 ? -0.533 -21.721 -13.595 1.00 87.50 145 GLN A N 1
ATOM 1152 C CA . GLN A 1 145 ? -0.544 -22.820 -14.549 1.00 87.50 145 GLN A CA 1
ATOM 1153 C C . GLN A 1 145 ? 0.852 -22.964 -15.157 1.00 87.50 145 GLN A C 1
ATOM 1155 O O . GLN A 1 145 ? 1.506 -21.980 -15.501 1.00 87.50 145 GLN A O 1
ATOM 1160 N N . THR A 1 146 ? 1.344 -24.198 -15.251 1.00 85.94 146 THR A N 1
ATOM 1161 C CA . THR A 1 146 ? 2.651 -24.487 -15.853 1.00 85.94 146 THR A CA 1
ATOM 1162 C C . THR A 1 146 ? 2.463 -25.406 -17.044 1.00 85.94 146 THR A C 1
ATOM 1164 O O . THR A 1 146 ? 1.896 -26.488 -16.900 1.00 85.94 146 THR A O 1
ATOM 1167 N N . ASN A 1 147 ? 2.956 -24.977 -18.204 1.00 82.44 147 ASN A N 1
ATOM 1168 C CA . ASN A 1 147 ? 2.967 -25.769 -19.427 1.00 82.44 147 ASN A CA 1
ATOM 1169 C C . ASN A 1 147 ? 4.403 -25.845 -19.963 1.00 82.44 147 ASN A C 1
ATOM 1171 O O . ASN A 1 147 ? 4.910 -24.906 -20.572 1.00 82.44 147 ASN A O 1
ATOM 1175 N N . GLY A 1 148 ? 5.095 -26.948 -19.673 1.00 83.19 148 GLY A N 1
ATOM 1176 C CA . GLY A 1 148 ? 6.527 -27.064 -19.956 1.00 83.19 148 GLY A CA 1
ATOM 1177 C C . GLY A 1 148 ? 7.341 -26.019 -19.185 1.00 83.19 148 GLY A C 1
ATOM 1178 O O . GLY A 1 148 ? 7.301 -25.995 -17.956 1.00 83.19 148 GLY A O 1
ATOM 1179 N N . ASN A 1 149 ? 8.061 -25.160 -19.913 1.00 78.44 149 ASN A N 1
ATOM 1180 C CA . ASN A 1 149 ? 8.864 -24.070 -19.343 1.00 78.44 149 ASN A CA 1
ATOM 1181 C C . ASN A 1 149 ? 8.087 -22.750 -19.206 1.00 78.44 149 ASN A C 1
ATOM 1183 O O . ASN A 1 149 ? 8.632 -21.770 -18.702 1.00 78.44 149 ASN A O 1
ATOM 1187 N N . GLU A 1 150 ? 6.830 -22.707 -19.647 1.00 78.00 150 GLU A N 1
ATOM 1188 C CA . GLU A 1 150 ? 6.000 -21.512 -19.560 1.00 78.00 150 GLU A CA 1
ATOM 1189 C C . GLU A 1 150 ? 5.191 -21.514 -18.262 1.00 78.00 150 GLU A C 1
ATOM 1191 O O . GLU A 1 150 ? 4.585 -22.520 -17.869 1.00 78.00 150 GLU A O 1
ATOM 1196 N N . HIS A 1 151 ? 5.171 -20.363 -17.594 1.00 79.94 151 HIS A N 1
ATOM 1197 C CA . HIS A 1 151 ? 4.388 -20.138 -16.387 1.00 79.94 151 HIS A CA 1
ATOM 1198 C C . HIS A 1 151 ? 3.372 -19.034 -16.647 1.00 79.94 151 HIS A C 1
ATOM 1200 O O . HIS A 1 151 ? 3.738 -17.896 -16.930 1.00 79.94 151 HIS A O 1
ATOM 1206 N N . HIS A 1 152 ? 2.098 -19.381 -16.526 1.00 83.38 152 HIS A N 1
ATOM 1207 C CA . HIS A 1 152 ? 0.991 -18.446 -16.601 1.00 83.38 152 HIS A CA 1
ATOM 1208 C C . HIS A 1 152 ? 0.447 -18.203 -15.196 1.00 83.38 152 HIS A C 1
ATOM 1210 O O . HIS A 1 152 ? 0.248 -19.152 -14.439 1.00 83.38 152 HIS A O 1
ATOM 1216 N N . PHE A 1 153 ? 0.207 -16.941 -14.856 1.00 86.12 153 PHE A N 1
ATOM 1217 C CA . PHE A 1 153 ? -0.432 -16.557 -13.604 1.00 86.12 153 PHE A CA 1
ATOM 1218 C C . PHE A 1 153 ? -1.755 -15.884 -13.922 1.00 86.12 153 PHE A C 1
ATOM 1220 O O . PHE A 1 153 ? -1.795 -14.901 -14.668 1.00 86.12 153 PHE A O 1
ATOM 1227 N N . GLU A 1 154 ? -2.828 -16.386 -13.325 1.00 87.75 154 GLU A N 1
ATOM 1228 C CA . GLU A 1 154 ? -4.090 -15.663 -13.328 1.00 87.75 154 GLU A CA 1
ATOM 1229 C C . GLU A 1 154 ? -3.961 -14.401 -12.471 1.00 87.75 154 GLU A C 1
ATOM 1231 O O . GLU A 1 154 ? -3.163 -14.333 -11.534 1.00 87.75 154 GLU A O 1
ATOM 1236 N N . ARG A 1 155 ? -4.752 -13.370 -12.771 1.00 87.06 155 ARG A N 1
ATOM 1237 C CA . ARG A 1 155 ? -4.845 -12.206 -11.887 1.00 87.06 155 ARG A CA 1
ATOM 1238 C C . ARG A 1 155 ? -5.801 -12.540 -10.747 1.00 87.06 155 ARG A C 1
ATOM 1240 O O . ARG A 1 155 ? -6.938 -12.924 -11.005 1.00 87.06 155 ARG A O 1
ATOM 1247 N N . ALA A 1 156 ? -5.370 -12.343 -9.505 1.00 87.88 156 ALA A N 1
ATOM 1248 C CA . ALA A 1 156 ? -6.258 -12.508 -8.361 1.00 87.88 156 ALA A CA 1
ATOM 1249 C C . ALA A 1 156 ? -7.366 -11.438 -8.369 1.00 87.88 156 ALA A C 1
ATOM 1251 O O . ALA A 1 156 ? -7.133 -10.286 -8.757 1.00 87.88 156 ALA A O 1
ATOM 1252 N N . ASP A 1 157 ? -8.565 -11.807 -7.907 1.00 88.12 157 ASP A N 1
ATOM 1253 C CA . ASP A 1 157 ? -9.721 -10.905 -7.817 1.00 88.12 157 ASP A CA 1
ATOM 1254 C C . ASP A 1 157 ? -9.597 -9.948 -6.622 1.00 88.12 157 ASP A C 1
ATOM 1256 O O . ASP A 1 157 ? -10.256 -10.066 -5.589 1.00 88.12 157 ASP A O 1
ATOM 1260 N N . VAL A 1 158 ? -8.687 -8.987 -6.757 1.00 88.81 158 VAL A N 1
ATOM 1261 C CA . VAL A 1 158 ? -8.456 -7.921 -5.786 1.00 88.81 158 VAL A CA 1
ATOM 1262 C C . VAL A 1 158 ? -8.681 -6.590 -6.485 1.00 88.81 158 VAL A C 1
ATOM 1264 O O . VAL A 1 158 ? -8.119 -6.315 -7.547 1.00 88.81 158 VAL A O 1
ATOM 1267 N N . ASN A 1 159 ? -9.464 -5.711 -5.856 1.00 87.50 159 ASN A N 1
ATOM 1268 C CA . ASN A 1 159 ? -9.731 -4.356 -6.348 1.00 87.50 159 ASN A CA 1
ATOM 1269 C C . ASN A 1 159 ? -8.512 -3.423 -6.159 1.00 87.50 159 ASN A C 1
ATOM 1271 O O . ASN A 1 159 ? -8.553 -2.444 -5.404 1.00 87.50 159 ASN A O 1
ATOM 1275 N N . ALA A 1 160 ? -7.417 -3.761 -6.837 1.00 87.56 160 ALA A N 1
ATOM 1276 C CA . ALA A 1 160 ? -6.141 -3.067 -6.839 1.00 87.56 160 ALA A CA 1
ATOM 1277 C C . ALA A 1 160 ? -6.227 -1.815 -7.720 1.00 87.56 160 ALA A C 1
ATOM 1279 O O . ALA A 1 160 ? -6.010 -1.860 -8.931 1.00 87.56 160 ALA A O 1
ATOM 1280 N N . THR A 1 161 ? -6.580 -0.678 -7.117 1.00 90.12 161 THR A N 1
ATOM 1281 C CA . THR A 1 161 ? -6.678 0.602 -7.833 1.00 90.12 161 THR A CA 1
ATOM 1282 C C . THR A 1 161 ? -6.028 1.741 -7.058 1.00 90.12 161 THR A C 1
ATOM 1284 O O . THR A 1 161 ? -6.163 1.840 -5.834 1.00 90.12 161 THR A O 1
ATOM 1287 N N . HIS A 1 162 ? -5.433 2.691 -7.786 1.00 91.38 162 HIS A N 1
ATOM 1288 C CA . HIS A 1 162 ? -4.952 3.963 -7.233 1.00 91.38 162 HIS A CA 1
ATOM 1289 C C . HIS A 1 162 ? -6.034 4.668 -6.396 1.00 91.38 162 HIS A C 1
ATOM 1291 O O . HIS A 1 162 ? -5.785 5.170 -5.300 1.00 91.38 162 HIS A O 1
ATOM 1297 N N . THR A 1 163 ? -7.287 4.640 -6.868 1.00 92.38 163 THR A N 1
ATOM 1298 C CA . THR A 1 163 ? -8.425 5.250 -6.160 1.00 92.38 163 THR A CA 1
ATOM 1299 C C . THR A 1 163 ? -8.700 4.577 -4.813 1.00 92.38 163 THR A C 1
ATOM 1301 O O . THR A 1 163 ? -9.017 5.270 -3.841 1.00 92.38 163 THR A O 1
ATOM 1304 N N . LYS A 1 164 ? -8.581 3.245 -4.719 1.00 95.19 164 LYS A N 1
ATOM 1305 C CA . LYS A 1 164 ? -8.727 2.519 -3.450 1.00 95.19 164 LYS A CA 1
ATOM 1306 C C . LYS A 1 164 ? -7.629 2.920 -2.464 1.00 95.19 164 LYS A C 1
ATOM 1308 O O . LYS A 1 164 ? -7.966 3.273 -1.334 1.00 95.19 164 LYS A O 1
ATOM 1313 N N . LEU A 1 165 ? -6.365 2.971 -2.894 1.00 96.06 165 LEU A N 1
ATOM 1314 C CA . LEU A 1 165 ? -5.248 3.419 -2.049 1.00 96.06 165 LEU A CA 1
ATOM 1315 C C . LEU A 1 165 ? -5.430 4.866 -1.564 1.00 96.06 165 LEU A C 1
ATOM 1317 O O . LEU A 1 165 ? -5.297 5.137 -0.372 1.00 96.06 165 LEU A O 1
ATOM 1321 N N . ILE A 1 166 ? -5.853 5.784 -2.442 1.00 95.50 166 ILE A N 1
ATOM 1322 C CA . ILE A 1 166 ? -6.161 7.177 -2.072 1.00 95.50 166 ILE A CA 1
ATOM 1323 C C . ILE A 1 166 ? -7.285 7.247 -1.024 1.00 95.50 166 ILE A C 1
ATOM 1325 O O . ILE A 1 166 ? -7.217 8.054 -0.091 1.00 95.50 166 ILE A O 1
ATOM 1329 N N . LYS A 1 167 ? -8.332 6.418 -1.151 1.00 96.62 167 LYS A N 1
ATOM 1330 C CA . LYS A 1 167 ? -9.423 6.348 -0.162 1.00 96.62 167 LYS A CA 1
ATOM 1331 C C . LYS A 1 167 ? -8.916 5.861 1.198 1.00 96.62 167 LYS A C 1
ATOM 1333 O O . LYS A 1 167 ? -9.262 6.476 2.209 1.00 96.62 167 LYS A O 1
ATOM 1338 N N . ILE A 1 168 ? -8.082 4.817 1.221 1.00 97.81 168 ILE A N 1
ATOM 1339 C CA . ILE A 1 168 ? -7.448 4.308 2.449 1.00 97.81 168 ILE A CA 1
ATOM 1340 C C . ILE A 1 168 ? -6.597 5.413 3.085 1.00 97.81 168 ILE A C 1
ATOM 1342 O O . ILE A 1 168 ? -6.838 5.777 4.234 1.00 97.81 168 ILE A O 1
ATOM 1346 N N . PHE A 1 169 ? -5.702 6.040 2.316 1.00 96.69 169 PHE A N 1
ATOM 1347 C CA . PHE A 1 169 ? -4.836 7.130 2.775 1.00 96.69 169 PHE A CA 1
ATOM 1348 C C . PHE A 1 169 ? -5.620 8.281 3.424 1.00 96.69 169 PHE A C 1
ATOM 1350 O O . PHE A 1 169 ? -5.297 8.722 4.530 1.00 96.69 169 PHE A O 1
ATOM 1357 N N . LYS A 1 170 ? -6.696 8.749 2.771 1.00 96.06 170 LYS A N 1
ATOM 1358 C CA . LYS A 1 170 ? -7.574 9.805 3.310 1.00 96.06 170 LYS A CA 1
ATOM 1359 C C . LYS A 1 170 ? -8.256 9.372 4.608 1.00 96.06 170 LYS A C 1
ATOM 1361 O O . LYS A 1 170 ? -8.317 10.159 5.554 1.00 96.06 170 LYS A O 1
ATOM 1366 N N . LYS A 1 171 ? -8.749 8.129 4.673 1.00 96.62 171 LYS A N 1
ATOM 1367 C CA . LYS A 1 171 ? -9.358 7.582 5.892 1.00 96.62 171 LYS A CA 1
ATOM 1368 C C . LYS A 1 171 ? -8.342 7.547 7.032 1.00 96.62 171 LYS A C 1
ATOM 1370 O O . LYS A 1 171 ? -8.673 8.031 8.109 1.00 96.62 171 LYS A O 1
ATOM 1375 N N . CYS A 1 172 ? -7.115 7.087 6.796 1.00 96.81 172 CYS A N 1
ATOM 1376 C CA . CYS A 1 172 ? -6.060 7.107 7.811 1.00 96.81 172 CYS A CA 1
ATOM 1377 C C . CYS A 1 172 ? -5.743 8.532 8.275 1.00 96.81 172 CYS A C 1
ATOM 1379 O O . CYS A 1 172 ? -5.736 8.801 9.472 1.00 96.81 172 CYS A O 1
ATOM 1381 N N . GLY A 1 173 ? -5.568 9.471 7.337 1.00 94.25 173 GLY A N 1
ATOM 1382 C CA . GLY A 1 173 ? -5.316 10.880 7.651 1.00 94.25 173 GLY A CA 1
ATOM 1383 C C . GLY A 1 173 ? -6.394 11.493 8.540 1.00 94.25 173 GLY A C 1
ATOM 1384 O O . GLY A 1 173 ? -6.075 12.223 9.471 1.00 94.25 173 GLY A O 1
ATOM 1385 N N . SER A 1 174 ? -7.661 11.116 8.345 1.00 93.38 174 SER A N 1
ATOM 1386 C CA . SER A 1 174 ? -8.728 11.602 9.217 1.00 93.38 174 SER A CA 1
ATOM 1387 C C . SER A 1 174 ? -8.506 11.239 10.689 1.00 93.38 174 SER A C 1
ATOM 1389 O O . SER A 1 174 ? -9.003 11.965 11.548 1.00 93.38 174 SER A O 1
ATOM 1391 N N . PHE A 1 175 ? -7.849 10.110 11.013 1.00 94.25 175 PHE A N 1
ATOM 1392 C CA . PHE A 1 175 ? -7.574 9.653 12.395 1.00 94.25 175 PHE A CA 1
ATOM 1393 C C . PHE A 1 175 ? -6.315 10.282 12.988 1.00 94.25 175 PHE A C 1
ATOM 1395 O O . PHE A 1 175 ? -6.122 10.209 14.189 1.00 94.25 175 PHE A O 1
ATOM 1402 N N . MET A 1 176 ? -5.492 10.926 12.161 1.00 89.88 176 MET A N 1
ATOM 1403 C CA . MET A 1 176 ? -4.304 11.658 12.605 1.00 89.88 176 MET A CA 1
ATOM 1404 C C . MET A 1 176 ? -4.619 13.120 12.946 1.00 89.88 176 MET A C 1
ATOM 1406 O O . MET A 1 176 ? -3.816 13.811 13.565 1.00 89.88 176 MET A O 1
ATOM 1410 N N . HIS A 1 177 ? -5.769 13.624 12.498 1.00 88.00 177 HIS A N 1
ATOM 1411 C CA . HIS A 1 177 ? -6.181 14.997 12.748 1.00 88.00 177 HIS A CA 1
ATOM 1412 C C . HIS A 1 177 ? -7.036 15.092 14.005 1.00 88.00 177 HIS A C 1
ATOM 1414 O O . HIS A 1 177 ? -8.053 14.408 14.129 1.00 88.00 177 HIS A O 1
ATOM 1420 N N . ILE A 1 178 ? -6.674 16.030 14.882 1.00 86.19 178 ILE A N 1
ATOM 1421 C CA . ILE A 1 178 ? -7.536 16.445 15.985 1.00 86.19 178 ILE A CA 1
ATOM 1422 C C . ILE A 1 178 ? -8.782 17.118 15.382 1.00 86.19 178 ILE A C 1
ATOM 1424 O O . ILE A 1 178 ? -8.650 18.042 14.568 1.00 86.19 178 ILE A O 1
ATOM 1428 N N . PRO A 1 179 ? -9.997 16.660 15.726 1.00 83.25 179 PRO A N 1
ATOM 1429 C CA . PRO A 1 179 ? -11.221 17.245 15.203 1.00 83.25 179 PRO A CA 1
ATOM 1430 C C . PRO A 1 179 ? -11.402 18.669 15.747 1.00 83.25 179 PRO A C 1
ATOM 1432 O O . PRO A 1 179 ? -11.112 18.952 16.907 1.00 83.25 179 PRO A O 1
ATOM 1435 N N . LYS A 1 180 ? -11.898 19.584 14.909 1.00 82.62 180 LYS A N 1
ATOM 1436 C CA . LYS A 1 180 ? -12.166 20.966 15.330 1.00 82.62 180 LYS A CA 1
ATOM 1437 C C . LYS A 1 180 ? -13.370 20.984 16.288 1.00 82.62 180 LYS A C 1
ATOM 1439 O O . LYS A 1 180 ? -14.405 20.436 15.914 1.00 82.62 180 LYS A O 1
ATOM 1444 N N . PRO A 1 181 ? -13.281 21.632 17.464 1.00 76.50 181 PRO A N 1
ATOM 1445 C CA . PRO A 1 181 ? -14.364 21.641 18.451 1.00 76.50 181 PRO A CA 1
ATOM 1446 C C . PRO A 1 181 ? -15.401 22.758 18.223 1.00 76.50 181 PRO A C 1
ATOM 1448 O O . PRO A 1 181 ? -16.227 23.017 19.090 1.00 76.50 181 PRO A O 1
ATOM 1451 N N . PHE A 1 182 ? -15.347 23.473 17.096 1.00 84.81 182 PHE A N 1
ATOM 1452 C CA . PHE A 1 182 ? -16.187 24.648 16.847 1.00 84.81 182 PHE A CA 1
ATOM 1453 C C . PHE A 1 182 ? -17.441 24.292 16.044 1.00 84.81 182 PHE A C 1
ATOM 1455 O O . PHE A 1 182 ? -17.355 23.555 15.063 1.00 84.81 182 PHE A O 1
ATOM 1462 N N . GLY A 1 183 ? -18.581 24.892 16.403 1.00 81.06 183 GLY A N 1
ATOM 1463 C CA . GLY A 1 183 ? -19.818 24.814 15.616 1.00 81.06 183 GLY A CA 1
ATOM 1464 C C . GLY A 1 183 ? -20.603 23.507 15.761 1.00 81.06 183 GLY A C 1
ATOM 1465 O O . GLY A 1 183 ? -21.479 23.238 14.944 1.00 81.06 183 GLY A O 1
ATOM 1466 N N . GLU A 1 184 ? -20.304 22.700 16.779 1.00 80.75 184 GLU A N 1
ATOM 1467 C CA . GLU A 1 184 ? -21.032 21.474 17.101 1.00 80.75 184 GLU A CA 1
ATOM 1468 C C . GLU A 1 184 ? -21.365 21.421 18.599 1.00 80.75 184 GLU A C 1
ATOM 1470 O O . GLU A 1 184 ? -20.553 21.815 19.434 1.00 80.75 184 GLU A O 1
ATOM 1475 N N . GLU A 1 185 ? -22.550 20.904 18.937 1.00 88.75 185 GLU A N 1
ATOM 1476 C CA . GLU A 1 185 ? -22.924 20.578 20.317 1.00 88.75 185 GLU A CA 1
ATOM 1477 C C . GLU A 1 185 ? -21.963 19.539 20.912 1.00 88.75 185 GLU A C 1
ATOM 1479 O O . GLU A 1 185 ? -21.721 18.487 20.312 1.00 88.75 185 GLU A O 1
ATOM 1484 N N . TYR A 1 186 ? -21.446 19.802 22.116 1.00 86.00 186 TYR A N 1
ATOM 1485 C CA . TYR A 1 186 ? -20.396 18.991 22.747 1.00 86.00 186 TYR A CA 1
ATOM 1486 C C . TYR A 1 186 ? -20.745 17.495 22.806 1.00 86.00 186 TYR A C 1
ATOM 1488 O O . TYR A 1 186 ? -19.941 16.647 22.421 1.00 86.00 186 TYR A O 1
ATOM 1496 N N . GLU A 1 187 ? -21.975 17.155 23.195 1.00 88.69 187 GLU A N 1
ATOM 1497 C CA . GLU A 1 187 ? -22.424 15.759 23.266 1.00 88.69 187 GLU A CA 1
ATOM 1498 C C . GLU A 1 187 ? -22.475 15.076 21.893 1.00 88.69 187 GLU A C 1
ATOM 1500 O O . GLU A 1 187 ? -22.093 13.912 21.749 1.00 88.69 187 GLU A O 1
ATOM 1505 N N . SER A 1 188 ? -22.900 15.798 20.851 1.00 88.44 188 SER A N 1
ATOM 1506 C CA . SER A 1 188 ? -22.863 15.282 19.477 1.00 88.44 188 SER A CA 1
ATOM 1507 C C . SER A 1 188 ? -21.422 14.995 19.054 1.00 88.44 188 SER A C 1
ATOM 1509 O O . SER A 1 188 ? -21.135 13.917 18.524 1.00 88.44 188 SER A O 1
ATOM 1511 N N . HIS A 1 189 ? -20.505 15.916 19.357 1.00 88.25 189 HIS A N 1
ATOM 1512 C CA . HIS A 1 189 ? -19.088 15.774 19.041 1.00 88.25 189 HIS A CA 1
ATOM 1513 C C . HIS A 1 189 ? -18.476 14.528 19.698 1.00 88.25 189 HIS A C 1
ATOM 1515 O O . HIS A 1 189 ? -17.881 13.687 19.014 1.00 88.25 189 HIS A O 1
ATOM 1521 N N . ILE A 1 190 ? -18.667 14.364 21.011 1.00 88.94 190 ILE A N 1
ATOM 1522 C CA . ILE A 1 190 ? -18.137 13.222 21.769 1.00 88.94 190 ILE A CA 1
ATOM 1523 C C . ILE A 1 190 ? -18.717 11.899 21.259 1.00 88.94 190 ILE A C 1
ATOM 1525 O O . ILE A 1 190 ? -17.973 10.934 21.054 1.00 88.94 190 ILE A O 1
ATOM 1529 N N . ASN A 1 191 ? -20.023 11.844 20.986 1.00 90.50 191 ASN A N 1
ATOM 1530 C CA . ASN A 1 191 ? -20.662 10.630 20.475 1.00 90.50 191 ASN A CA 1
ATOM 1531 C C . ASN A 1 191 ? -20.167 10.257 19.071 1.00 90.50 191 ASN A C 1
ATOM 1533 O O . ASN A 1 191 ? -19.921 9.077 18.804 1.00 90.50 191 ASN A O 1
ATOM 1537 N N . LYS A 1 192 ? -19.941 11.238 18.187 1.00 89.69 192 LYS A N 1
ATOM 1538 C CA . LYS A 1 192 ? -19.336 10.993 16.868 1.00 89.69 192 LYS A CA 1
ATOM 1539 C C . LYS A 1 192 ? -17.922 10.438 16.984 1.00 89.69 192 LYS A C 1
ATOM 1541 O O . LYS A 1 192 ? -17.608 9.477 16.282 1.00 89.69 192 LYS A O 1
ATOM 1546 N N . GLN A 1 193 ? -17.090 10.991 17.871 1.00 89.44 193 GLN A N 1
ATOM 1547 C CA . GLN A 1 193 ? -15.744 10.455 18.098 1.00 89.44 193 GLN A CA 1
ATOM 1548 C C . GLN A 1 193 ? -15.800 9.022 18.633 1.00 89.44 193 GLN A C 1
ATOM 1550 O O . GLN A 1 193 ? -15.172 8.135 18.062 1.00 89.44 193 GLN A O 1
ATOM 1555 N N . ARG A 1 194 ? -16.622 8.747 19.651 1.00 90.12 194 ARG A N 1
ATOM 1556 C CA . ARG A 1 194 ? -16.760 7.392 20.208 1.00 90.12 194 ARG A CA 1
ATOM 1557 C C . ARG A 1 194 ? -17.202 6.376 19.151 1.00 90.12 194 ARG A C 1
ATOM 1559 O O . ARG A 1 194 ? -16.555 5.348 18.979 1.00 90.12 194 ARG A O 1
ATOM 1566 N N . ASN A 1 195 ? -18.252 6.688 18.390 1.00 90.56 195 ASN A N 1
ATOM 1567 C CA . ASN A 1 195 ? -18.751 5.809 17.327 1.00 90.56 195 ASN A CA 1
ATOM 1568 C C . ASN A 1 195 ? -17.694 5.544 16.256 1.00 90.56 195 ASN A C 1
ATOM 1570 O O . ASN A 1 195 ? -17.566 4.429 15.751 1.00 90.56 195 ASN A O 1
ATOM 1574 N N . ARG A 1 196 ? -16.910 6.568 15.930 1.00 91.62 196 ARG A N 1
ATOM 1575 C CA . ARG A 1 196 ? -15.840 6.470 14.951 1.00 91.62 196 ARG A CA 1
ATOM 1576 C C . ARG A 1 196 ? -14.726 5.512 15.385 1.00 91.62 196 ARG A C 1
ATOM 1578 O O . ARG A 1 196 ? -14.263 4.748 14.541 1.00 91.62 196 ARG A O 1
ATOM 1585 N N . TYR A 1 197 ? -14.305 5.540 16.649 1.00 92.81 197 TYR A N 1
ATOM 1586 C CA . TYR A 1 197 ? -13.316 4.588 17.172 1.00 92.81 197 TYR A CA 1
ATOM 1587 C C . TYR A 1 197 ? -13.910 3.182 17.339 1.00 92.81 197 TYR A C 1
ATOM 1589 O O . TYR A 1 197 ? -13.253 2.207 16.993 1.00 92.81 197 TYR A O 1
ATOM 1597 N N . ASN A 1 198 ? -15.185 3.058 17.722 1.00 89.88 198 ASN A N 1
ATOM 1598 C CA . ASN A 1 198 ? -15.861 1.755 17.795 1.00 89.88 198 ASN A CA 1
ATOM 1599 C C . ASN A 1 198 ? -15.906 1.032 16.433 1.00 89.88 198 ASN A C 1
ATOM 1601 O O . ASN A 1 198 ? -15.817 -0.187 16.368 1.00 89.88 198 ASN A O 1
ATOM 1605 N N . GLN A 1 199 ? -16.019 1.773 15.328 1.00 91.12 199 GLN A N 1
ATOM 1606 C CA . GLN A 1 199 ? -16.020 1.206 13.970 1.00 91.12 199 GLN A CA 1
ATOM 1607 C C . GLN A 1 199 ? -14.609 1.009 13.385 1.00 91.12 199 GLN A C 1
ATOM 1609 O O . GLN A 1 199 ? -14.455 0.468 12.285 1.00 91.12 199 GLN A O 1
ATOM 1614 N N . ALA A 1 200 ? -13.569 1.482 14.077 1.00 95.06 200 ALA A N 1
ATOM 1615 C CA . ALA A 1 200 ? -12.214 1.490 13.546 1.00 95.06 200 ALA A CA 1
ATOM 1616 C C . ALA A 1 200 ? -11.626 0.085 13.421 1.00 95.06 200 ALA A C 1
ATOM 1618 O O . ALA A 1 200 ? -11.006 -0.201 12.401 1.00 95.06 200 ALA A O 1
ATOM 1619 N N . THR A 1 201 ? -11.855 -0.789 14.405 1.00 94.94 201 THR A N 1
ATOM 1620 C CA . THR A 1 201 ? -11.299 -2.151 14.424 1.00 94.94 201 THR A CA 1
ATOM 1621 C C . THR A 1 201 ? -11.644 -2.926 13.155 1.00 94.94 201 THR A C 1
ATOM 1623 O O . THR A 1 201 ? -10.750 -3.473 12.520 1.00 94.94 201 THR A O 1
ATOM 1626 N N . GLU A 1 202 ? -12.907 -2.905 12.724 1.00 93.88 202 GLU A N 1
ATOM 1627 C CA . GLU A 1 202 ? -13.326 -3.606 11.503 1.00 93.88 202 GLU A CA 1
ATOM 1628 C C . GLU A 1 202 ? -12.733 -2.972 10.238 1.00 93.88 202 GLU A C 1
ATOM 1630 O O . GLU A 1 202 ? -12.294 -3.660 9.320 1.00 93.88 202 GLU A O 1
ATOM 1635 N N . THR A 1 203 ? -12.631 -1.640 10.216 1.00 96.50 203 THR A N 1
ATOM 1636 C CA . THR A 1 203 ? -11.965 -0.929 9.115 1.00 96.50 203 THR A CA 1
ATOM 1637 C C . THR A 1 203 ? -10.488 -1.329 9.009 1.00 96.50 203 THR A C 1
ATOM 1639 O O . THR A 1 203 ? -9.988 -1.556 7.910 1.00 96.50 203 THR A O 1
ATOM 1642 N N . ILE A 1 204 ? -9.792 -1.416 10.145 1.00 97.75 204 ILE A N 1
ATOM 1643 C CA . ILE A 1 204 ? -8.377 -1.797 10.234 1.00 97.75 204 ILE A CA 1
ATOM 1644 C C . ILE A 1 204 ? -8.192 -3.253 9.791 1.00 97.75 204 ILE A C 1
ATOM 1646 O O . ILE A 1 204 ? -7.314 -3.507 8.969 1.00 97.75 204 ILE A O 1
ATOM 1650 N N . LYS A 1 205 ? -9.053 -4.179 10.242 1.00 96.56 205 LYS A N 1
ATOM 1651 C CA . LYS A 1 205 ? -9.072 -5.581 9.782 1.00 96.56 205 LYS A CA 1
ATOM 1652 C C . LYS A 1 205 ? -9.211 -5.671 8.266 1.00 96.56 205 LYS A C 1
ATOM 1654 O O . LYS A 1 205 ? -8.382 -6.293 7.609 1.00 96.56 205 LYS A O 1
ATOM 1659 N N . GLY A 1 206 ? -10.203 -4.980 7.703 1.00 97.38 206 GLY A N 1
ATOM 1660 C CA . GLY A 1 206 ? -10.430 -4.966 6.258 1.00 97.38 206 GLY A CA 1
ATOM 1661 C C . GLY A 1 206 ? -9.257 -4.382 5.463 1.00 97.38 206 GLY A C 1
ATOM 1662 O O . GLY A 1 206 ? -8.975 -4.839 4.360 1.00 97.38 206 GLY A O 1
ATOM 1663 N N . TYR A 1 207 ? -8.548 -3.388 6.005 1.00 98.44 207 TYR A N 1
ATOM 1664 C CA . TYR A 1 207 ? -7.350 -2.838 5.365 1.00 98.44 207 TYR A CA 1
ATOM 1665 C C . TYR A 1 207 ? -6.142 -3.768 5.468 1.00 98.44 207 TYR A C 1
ATOM 1667 O O . TYR A 1 207 ? -5.438 -3.921 4.472 1.00 98.44 207 TYR A O 1
ATOM 1675 N N . SER A 1 208 ? -5.920 -4.403 6.623 1.00 98.12 208 SER A N 1
ATOM 1676 C CA . SER A 1 208 ? -4.866 -5.409 6.776 1.00 98.12 208 SER A CA 1
ATOM 1677 C C . SER A 1 208 ? -5.068 -6.553 5.781 1.00 98.12 208 SER A C 1
ATOM 1679 O O . SER A 1 208 ? -4.170 -6.847 4.994 1.00 98.12 208 SER A O 1
ATOM 1681 N N . GLN A 1 209 ? -6.285 -7.109 5.722 1.00 97.94 209 GLN A N 1
ATOM 1682 C CA . GLN A 1 209 ? -6.616 -8.176 4.777 1.00 97.94 209 GLN A CA 1
ATOM 1683 C C . GLN A 1 209 ? -6.414 -7.735 3.324 1.00 97.94 209 GLN A C 1
ATOM 1685 O O . GLN A 1 209 ? -5.724 -8.414 2.575 1.00 97.94 209 GLN A O 1
ATOM 1690 N N . TYR A 1 210 ? -6.914 -6.552 2.952 1.00 98.44 210 TYR A N 1
ATOM 1691 C CA . TYR A 1 210 ? -6.724 -6.010 1.605 1.00 98.44 210 TYR A CA 1
ATOM 1692 C C . TYR A 1 210 ? -5.246 -5.923 1.197 1.00 98.44 210 TYR A C 1
ATOM 1694 O O . TYR A 1 210 ? -4.917 -6.215 0.051 1.00 98.44 210 TYR A O 1
ATOM 1702 N N . PHE A 1 211 ? -4.346 -5.513 2.099 1.00 98.56 211 PHE A N 1
ATOM 1703 C CA . PHE A 1 211 ? -2.922 -5.448 1.765 1.00 98.56 211 PHE A CA 1
ATOM 1704 C C . PHE A 1 211 ? -2.274 -6.821 1.644 1.00 98.56 211 PHE A C 1
ATOM 1706 O O . PHE A 1 211 ? -1.409 -6.979 0.787 1.00 98.56 211 PHE A O 1
ATOM 1713 N N . LYS A 1 212 ? -2.697 -7.806 2.444 1.00 98.06 212 LYS A N 1
ATOM 1714 C CA . LYS A 1 212 ? -2.258 -9.194 2.256 1.00 98.06 212 LYS A CA 1
ATOM 1715 C C . LYS A 1 212 ? -2.700 -9.694 0.887 1.00 98.06 212 LYS A C 1
ATOM 1717 O O . LYS A 1 212 ? -1.852 -10.096 0.104 1.00 98.06 212 LYS A O 1
ATOM 1722 N N . ASP A 1 213 ? -3.977 -9.547 0.551 1.00 97.44 213 ASP A N 1
ATOM 1723 C CA . ASP A 1 213 ? -4.513 -9.984 -0.744 1.00 97.44 213 ASP A CA 1
ATOM 1724 C C . ASP A 1 213 ? -3.801 -9.293 -1.922 1.00 97.44 213 ASP A C 1
ATOM 1726 O O . ASP A 1 213 ? -3.547 -9.906 -2.954 1.00 97.44 213 ASP A O 1
ATOM 1730 N N . LEU A 1 214 ? -3.447 -8.013 -1.764 1.00 97.50 214 LEU A N 1
ATOM 1731 C CA . LEU A 1 214 ? -2.761 -7.232 -2.791 1.00 97.50 214 LEU A CA 1
ATOM 1732 C C . LEU A 1 214 ? -1.283 -7.613 -2.974 1.00 97.50 214 LEU A C 1
ATOM 1734 O O . LEU A 1 214 ? -0.783 -7.522 -4.093 1.00 97.50 214 LEU A O 1
ATOM 1738 N N . LEU A 1 215 ? -0.569 -7.940 -1.891 1.00 97.88 215 LEU A N 1
ATOM 1739 C CA . LEU A 1 215 ? 0.899 -7.973 -1.883 1.00 97.88 215 LEU A CA 1
ATOM 1740 C C . LEU A 1 215 ? 1.505 -9.345 -1.595 1.00 97.88 215 LEU A C 1
ATOM 1742 O O . LEU A 1 215 ? 2.687 -9.530 -1.869 1.00 97.88 215 LEU A O 1
ATOM 1746 N N . TRP A 1 216 ? 0.761 -10.309 -1.050 1.00 97.25 216 TRP A N 1
ATOM 1747 C CA . TRP A 1 216 ? 1.385 -11.561 -0.607 1.00 97.25 216 TRP A CA 1
ATOM 1748 C C . TRP A 1 216 ? 2.030 -12.330 -1.758 1.00 97.25 216 TRP A C 1
ATOM 1750 O O . TRP A 1 216 ? 3.142 -12.843 -1.635 1.00 97.25 216 TRP A O 1
ATOM 1760 N N . HIS A 1 217 ? 1.347 -12.333 -2.899 1.00 96.38 217 HIS A N 1
ATOM 1761 C CA . HIS A 1 217 ? 1.872 -12.800 -4.166 1.00 96.38 217 HIS A CA 1
ATOM 1762 C C . HIS A 1 217 ? 1.472 -11.805 -5.252 1.00 96.38 217 HIS A C 1
ATOM 1764 O O . HIS A 1 217 ? 0.289 -11.650 -5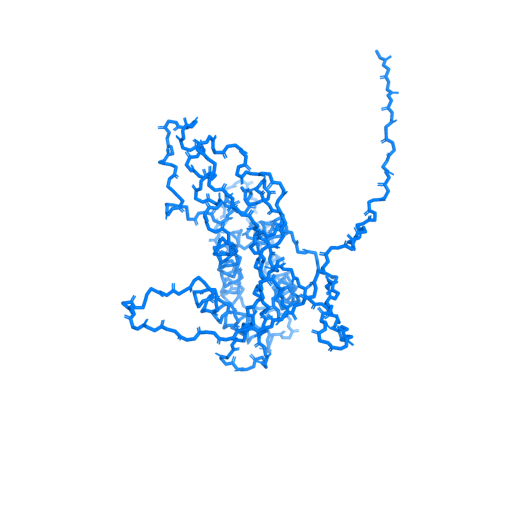.554 1.00 96.38 217 HIS A O 1
ATOM 1770 N N . HIS A 1 218 ? 2.440 -11.077 -5.803 1.00 96.81 218 HIS A N 1
ATOM 1771 C CA . HIS A 1 218 ? 2.155 -10.036 -6.786 1.00 96.81 218 HIS A CA 1
ATOM 1772 C C . HIS A 1 218 ? 3.277 -9.886 -7.810 1.00 96.81 218 HIS A C 1
ATOM 1774 O O . HIS A 1 218 ? 4.415 -10.284 -7.575 1.00 96.81 218 HIS A O 1
ATOM 1780 N N . ALA A 1 219 ? 2.948 -9.278 -8.944 1.00 94.75 219 ALA A N 1
ATOM 1781 C CA . ALA A 1 219 ? 3.909 -8.781 -9.909 1.00 94.75 219 ALA A CA 1
ATOM 1782 C C . ALA A 1 219 ? 4.002 -7.254 -9.827 1.00 94.75 219 ALA A C 1
ATOM 1784 O O . ALA A 1 219 ? 2.985 -6.564 -9.712 1.00 94.75 219 ALA A O 1
ATOM 1785 N N . ALA A 1 220 ? 5.216 -6.731 -9.942 1.00 94.19 220 ALA A N 1
ATOM 1786 C CA . ALA A 1 220 ? 5.468 -5.332 -10.263 1.00 94.19 220 ALA A CA 1
ATOM 1787 C C . ALA A 1 220 ? 6.072 -5.274 -11.673 1.00 94.19 220 ALA A C 1
ATOM 1789 O O . ALA A 1 220 ? 6.997 -6.028 -11.971 1.00 94.19 220 ALA A O 1
ATOM 1790 N N . VAL A 1 221 ? 5.496 -4.472 -12.571 1.00 89.56 221 VAL A N 1
ATOM 1791 C CA . VAL A 1 221 ? 5.782 -4.545 -14.014 1.00 89.56 221 VAL A CA 1
ATOM 1792 C C . VAL A 1 221 ? 6.402 -3.240 -14.491 1.00 89.56 2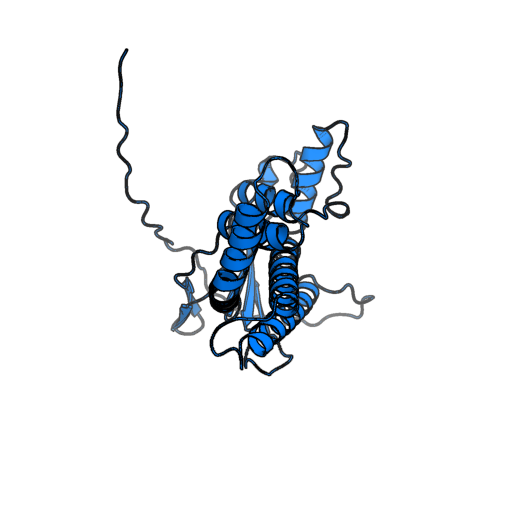21 VAL A C 1
ATOM 1794 O O . VAL A 1 221 ? 5.814 -2.177 -14.309 1.00 89.56 221 VAL A O 1
ATOM 1797 N N . GLY A 1 222 ? 7.569 -3.339 -15.124 1.00 85.69 222 GLY A N 1
ATOM 1798 C CA . GLY A 1 222 ? 8.185 -2.260 -15.887 1.00 85.69 222 GLY A CA 1
ATOM 1799 C C . GLY A 1 222 ? 7.832 -2.403 -17.362 1.00 85.69 222 GLY A C 1
ATOM 1800 O O . GLY A 1 222 ? 7.933 -3.489 -17.942 1.00 85.69 222 GLY A O 1
ATOM 1801 N N . LEU A 1 223 ? 7.391 -1.315 -17.979 1.00 83.62 223 LEU A N 1
ATOM 1802 C CA . LEU A 1 223 ? 7.051 -1.299 -19.397 1.00 83.62 223 LEU A CA 1
ATOM 1803 C C . LEU A 1 223 ? 8.269 -0.929 -20.247 1.00 83.62 223 LEU A C 1
ATOM 1805 O O . LEU A 1 223 ? 9.232 -0.339 -19.758 1.00 83.62 223 LEU A O 1
ATOM 1809 N N . GLU A 1 224 ? 8.233 -1.263 -21.534 1.00 79.44 224 GLU A N 1
ATOM 1810 C CA . GLU A 1 224 ? 9.199 -0.747 -22.495 1.00 79.44 224 GLU A CA 1
ATOM 1811 C C . GLU A 1 224 ? 9.169 0.778 -22.483 1.00 79.44 224 GLU A C 1
ATOM 1813 O O . GLU A 1 224 ? 8.116 1.413 -22.498 1.00 79.44 224 GLU A O 1
ATOM 1818 N N . TYR A 1 225 ? 10.348 1.375 -22.428 1.00 72.69 225 TYR A N 1
ATOM 1819 C CA . TYR A 1 225 ? 10.491 2.812 -22.356 1.00 72.69 225 TYR A CA 1
ATOM 1820 C C . TYR A 1 225 ? 11.650 3.216 -23.256 1.00 72.69 225 TYR A C 1
ATOM 1822 O O . TYR A 1 225 ? 12.774 2.738 -23.085 1.00 72.69 225 TYR A O 1
ATOM 1830 N N . SER A 1 226 ? 11.354 4.034 -24.263 1.00 66.31 226 SER A N 1
ATOM 1831 C CA . SER A 1 226 ? 12.356 4.671 -25.110 1.00 66.31 226 SER A CA 1
ATOM 1832 C C . SER A 1 226 ? 12.411 6.147 -24.763 1.00 66.31 226 SER A C 1
ATOM 1834 O O . SER A 1 226 ? 11.395 6.839 -24.833 1.00 66.31 226 SER A O 1
ATOM 1836 N N . ASP A 1 227 ? 13.606 6.614 -24.423 1.00 62.56 227 ASP A N 1
ATOM 1837 C CA . ASP A 1 227 ? 13.883 8.012 -24.117 1.00 62.56 227 ASP A CA 1
ATOM 1838 C C . ASP A 1 227 ? 13.662 8.845 -25.398 1.00 62.56 227 ASP A C 1
ATOM 1840 O O . ASP A 1 227 ? 14.512 8.892 -26.290 1.00 62.56 227 ASP A O 1
ATOM 1844 N N . SER A 1 228 ? 12.463 9.411 -25.569 1.00 55.62 228 SER A N 1
ATOM 1845 C CA . SER A 1 228 ? 12.158 10.257 -26.726 1.00 55.62 228 SER A CA 1
ATOM 1846 C C . SER A 1 228 ? 12.616 11.679 -26.422 1.00 55.62 228 SER A C 1
ATOM 1848 O O . SER A 1 228 ? 12.225 12.276 -25.419 1.00 55.62 228 SER A O 1
ATOM 1850 N N . SER A 1 229 ? 13.413 12.274 -27.310 1.00 54.34 229 SER A N 1
ATOM 1851 C CA . SER A 1 229 ? 13.925 13.643 -27.140 1.00 54.34 229 SER A CA 1
ATOM 1852 C C . SER A 1 229 ? 12.828 14.720 -27.051 1.00 54.34 229 SER A C 1
ATOM 1854 O O . SER A 1 229 ? 13.130 15.861 -26.716 1.00 54.34 229 SER A O 1
ATOM 1856 N N . ASN A 1 230 ? 11.567 14.364 -27.337 1.00 53.81 230 ASN A N 1
ATOM 1857 C CA . ASN A 1 230 ? 10.398 15.243 -27.271 1.00 53.81 230 ASN A CA 1
ATOM 1858 C C . ASN A 1 230 ? 9.433 14.915 -26.109 1.00 53.81 230 ASN A C 1
ATOM 1860 O O . ASN A 1 230 ? 8.392 15.562 -26.005 1.00 53.81 230 ASN A O 1
ATOM 1864 N N . GLY A 1 231 ? 9.744 13.933 -25.251 1.00 54.25 231 GLY A N 1
ATOM 1865 C CA . GLY A 1 231 ? 9.045 13.608 -23.995 1.00 54.25 231 GLY A CA 1
ATOM 1866 C C . GLY A 1 231 ? 7.603 13.078 -24.095 1.00 54.25 231 GLY A C 1
ATOM 1867 O O . GLY A 1 231 ? 7.168 12.344 -23.215 1.00 54.25 231 GLY A O 1
ATOM 1868 N N . LEU A 1 232 ? 6.853 13.400 -25.151 1.00 53.53 232 LEU A N 1
ATOM 1869 C CA . LEU A 1 232 ? 5.432 13.053 -25.289 1.00 53.53 232 LEU A CA 1
ATOM 1870 C C . LEU A 1 232 ? 5.191 11.592 -25.707 1.00 53.53 232 LEU A C 1
ATOM 1872 O O . LEU A 1 232 ? 4.253 10.981 -25.210 1.00 53.53 232 LEU A O 1
ATOM 1876 N N . GLU A 1 233 ? 6.057 11.008 -26.545 1.00 52.84 233 GLU A N 1
ATOM 1877 C CA . GLU A 1 233 ? 5.977 9.586 -26.956 1.00 52.84 233 GLU A CA 1
ATOM 1878 C C . GLU A 1 233 ? 6.353 8.628 -25.806 1.00 52.84 233 GLU A C 1
ATOM 1880 O O . GLU A 1 233 ? 6.038 7.441 -25.826 1.00 52.84 233 GLU A O 1
ATOM 1885 N N . ALA A 1 234 ? 6.988 9.152 -24.752 1.00 54.72 234 ALA A N 1
ATOM 1886 C CA . ALA A 1 234 ? 7.373 8.408 -23.554 1.00 54.72 234 ALA A CA 1
ATOM 1887 C C . ALA A 1 234 ? 6.168 8.032 -22.655 1.00 54.72 234 ALA A C 1
ATOM 1889 O O . ALA A 1 234 ? 6.298 7.232 -21.726 1.00 54.72 234 ALA A O 1
ATOM 1890 N N . LEU A 1 235 ? 4.975 8.578 -22.917 1.00 55.56 235 LEU A N 1
ATOM 1891 C CA . LEU A 1 235 ? 3.756 8.316 -22.137 1.00 55.56 235 LEU A CA 1
ATOM 1892 C C . LEU A 1 235 ? 2.793 7.327 -22.810 1.00 55.56 235 LEU A C 1
ATOM 1894 O O . LEU A 1 235 ? 1.762 6.999 -22.225 1.00 55.56 235 LEU A O 1
ATOM 1898 N N . ASP A 1 236 ? 3.120 6.828 -24.004 1.00 59.28 236 ASP A N 1
ATOM 1899 C CA . ASP A 1 236 ? 2.264 5.879 -24.711 1.00 59.28 236 ASP A CA 1
ATOM 1900 C C . ASP A 1 236 ? 2.270 4.484 -24.060 1.00 59.28 236 ASP A C 1
ATOM 1902 O O . ASP A 1 236 ? 3.221 4.071 -23.382 1.00 59.28 236 ASP A O 1
ATOM 1906 N N . ALA A 1 237 ? 1.170 3.748 -24.270 1.00 58.25 237 ALA A N 1
ATOM 1907 C CA . ALA A 1 237 ? 0.989 2.390 -23.771 1.00 58.25 237 ALA A CA 1
ATOM 1908 C C . ALA A 1 237 ? 2.051 1.460 -24.375 1.00 58.25 237 ALA A C 1
ATOM 1910 O O . ALA A 1 237 ? 1.987 1.103 -25.549 1.00 58.25 237 ALA A O 1
ATOM 1911 N N . ALA A 1 238 ? 3.020 1.075 -23.553 1.00 66.50 238 ALA A N 1
ATOM 1912 C CA . ALA A 1 238 ? 4.129 0.227 -23.950 1.00 66.50 238 ALA A CA 1
ATOM 1913 C C . ALA A 1 238 ? 3.943 -1.220 -23.477 1.00 66.50 238 ALA A C 1
ATOM 1915 O O . ALA A 1 238 ? 3.239 -1.489 -22.500 1.00 66.50 238 ALA A O 1
ATOM 1916 N N . SER A 1 239 ? 4.583 -2.157 -2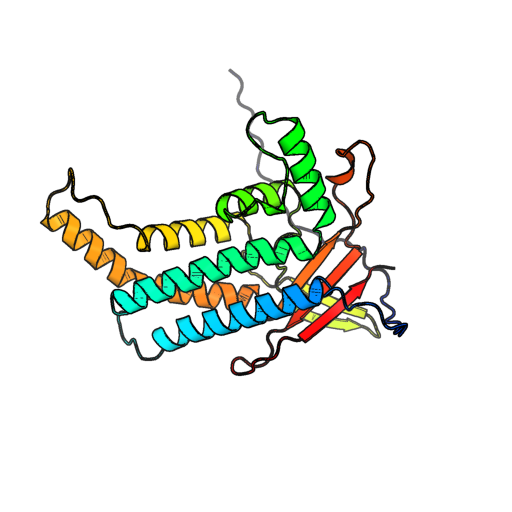4.176 1.00 76.12 239 SER A N 1
ATOM 1917 C CA . SER A 1 239 ? 4.565 -3.575 -23.815 1.00 76.12 239 SER A CA 1
ATOM 1918 C C . SER A 1 239 ? 5.301 -3.808 -22.490 1.00 76.12 239 SER A C 1
ATOM 1920 O O . SER A 1 239 ? 6.281 -3.118 -22.209 1.00 76.12 239 SER A O 1
ATOM 1922 N N . PRO A 1 240 ? 4.881 -4.770 -21.651 1.00 79.88 240 PRO A N 1
ATOM 1923 C CA . PRO A 1 240 ? 5.671 -5.198 -20.499 1.00 79.88 240 PRO A CA 1
ATOM 1924 C C . PRO A 1 240 ? 7.079 -5.640 -20.920 1.00 79.88 240 PRO A C 1
ATOM 1926 O O . PRO A 1 240 ? 7.216 -6.545 -21.736 1.00 79.88 240 PRO A O 1
ATOM 1929 N N . LYS A 1 241 ? 8.116 -5.024 -20.343 1.00 84.00 241 LYS A N 1
ATOM 1930 C CA . LYS A 1 241 ? 9.529 -5.356 -20.595 1.00 84.00 241 LYS A CA 1
ATOM 1931 C C . LYS A 1 241 ? 10.122 -6.181 -19.468 1.00 84.00 241 LYS A C 1
ATOM 1933 O O . LYS A 1 241 ? 10.894 -7.107 -19.697 1.00 84.00 241 LYS A O 1
ATOM 1938 N N . THR A 1 242 ? 9.792 -5.816 -18.235 1.00 87.69 242 THR A N 1
ATOM 1939 C CA . THR A 1 242 ? 10.291 -6.472 -17.031 1.00 87.69 242 THR A CA 1
ATOM 1940 C C . THR A 1 242 ? 9.141 -6.748 -16.080 1.00 87.69 242 THR A C 1
ATOM 1942 O O . THR A 1 242 ? 8.169 -5.998 -16.002 1.00 87.69 242 THR A O 1
ATOM 1945 N N . ALA A 1 243 ? 9.247 -7.838 -15.332 1.00 90.56 243 ALA A N 1
ATOM 1946 C CA . ALA A 1 243 ? 8.349 -8.121 -14.229 1.00 90.56 243 ALA A CA 1
ATOM 1947 C C . ALA A 1 243 ? 9.146 -8.648 -13.040 1.00 90.56 243 ALA A C 1
ATOM 1949 O O . ALA A 1 243 ? 10.042 -9.480 -13.183 1.00 90.56 243 ALA A O 1
ATOM 1950 N N . TRP A 1 244 ? 8.822 -8.157 -11.853 1.00 94.69 244 TRP A N 1
ATOM 1951 C CA . TRP A 1 244 ? 9.322 -8.671 -10.588 1.00 94.69 244 TRP A CA 1
ATOM 1952 C C . TRP A 1 244 ? 8.203 -9.494 -9.973 1.00 94.69 244 TRP A C 1
ATOM 1954 O O . TRP A 1 244 ? 7.185 -8.939 -9.564 1.00 94.69 244 TRP A O 1
ATOM 1964 N N . LEU A 1 245 ? 8.365 -10.815 -9.952 1.00 94.88 245 LEU A N 1
ATOM 1965 C CA . LEU A 1 245 ? 7.430 -11.721 -9.293 1.00 94.88 245 LEU A CA 1
ATOM 1966 C C . LEU A 1 245 ? 7.817 -11.800 -7.823 1.00 94.88 245 LEU A C 1
ATOM 1968 O O . LEU A 1 245 ? 8.876 -12.330 -7.484 1.00 94.88 245 LEU A O 1
ATOM 1972 N N . VAL A 1 246 ? 6.969 -11.247 -6.969 1.00 96.94 246 VAL A N 1
ATOM 1973 C CA . VAL A 1 246 ? 7.232 -11.056 -5.547 1.00 96.94 246 VAL A CA 1
ATOM 1974 C C . VAL A 1 246 ? 6.402 -12.040 -4.734 1.00 96.94 246 VAL A C 1
ATOM 1976 O O . VAL A 1 246 ? 5.211 -12.251 -4.993 1.00 96.94 246 VAL A O 1
ATOM 1979 N N . ASN A 1 247 ? 7.033 -12.643 -3.732 1.00 96.69 247 ASN A N 1
ATOM 1980 C CA . ASN A 1 247 ? 6.376 -13.509 -2.768 1.00 96.69 247 ASN A CA 1
ATOM 1981 C C . ASN A 1 247 ? 6.806 -13.116 -1.354 1.00 96.69 247 ASN A C 1
ATOM 1983 O O . ASN A 1 247 ? 7.997 -13.052 -1.046 1.00 96.69 247 ASN A O 1
ATOM 1987 N N . PHE A 1 248 ? 5.822 -12.832 -0.502 1.00 97.44 248 PHE A N 1
ATOM 1988 C CA . PHE A 1 248 ? 6.054 -12.516 0.906 1.00 97.44 248 PHE A CA 1
ATOM 1989 C C . PHE A 1 248 ? 6.388 -13.762 1.732 1.00 97.44 248 PHE A C 1
ATOM 1991 O O . PHE A 1 248 ? 6.795 -13.621 2.877 1.00 97.44 248 PHE A O 1
ATOM 1998 N N . GLU A 1 249 ? 6.257 -14.958 1.161 1.00 94.81 249 GLU A N 1
ATOM 1999 C CA . GLU A 1 249 ? 6.538 -16.247 1.791 1.00 94.81 249 GLU A CA 1
ATOM 2000 C C . GLU A 1 249 ? 5.736 -16.475 3.079 1.00 94.81 249 GLU A C 1
ATOM 2002 O O . GLU A 1 249 ? 4.586 -16.046 3.193 1.00 94.81 249 GLU A O 1
ATOM 2007 N N . ASP A 1 250 ? 6.316 -17.212 4.028 1.00 96.06 250 ASP A N 1
ATOM 2008 C CA . ASP A 1 250 ? 5.716 -17.466 5.329 1.00 96.06 250 ASP A CA 1
ATOM 2009 C C . ASP A 1 250 ? 5.497 -16.162 6.100 1.00 96.06 250 ASP A C 1
ATOM 2011 O O . ASP A 1 250 ? 6.370 -15.300 6.136 1.00 96.06 250 ASP A O 1
ATOM 2015 N N . TYR A 1 251 ? 4.341 -16.022 6.742 1.00 96.19 251 TYR A N 1
ATOM 2016 C CA . TYR A 1 251 ? 3.938 -14.799 7.432 1.00 96.19 251 TYR A CA 1
ATOM 2017 C C . TYR A 1 251 ? 4.925 -14.338 8.507 1.00 96.19 251 TYR A C 1
ATOM 2019 O O . TYR A 1 251 ? 5.180 -13.136 8.598 1.00 96.19 251 TYR A O 1
ATOM 2027 N N . GLU A 1 252 ? 5.558 -15.258 9.232 1.00 95.62 252 GLU A N 1
ATOM 2028 C CA . GLU A 1 252 ? 6.488 -14.923 10.311 1.00 95.62 252 GLU A CA 1
ATOM 2029 C C . GLU A 1 252 ? 7.922 -14.680 9.825 1.00 95.62 252 GLU A C 1
ATOM 2031 O O . GLU A 1 252 ? 8.745 -14.146 10.571 1.00 95.62 252 GLU A O 1
ATOM 2036 N N . SER A 1 253 ? 8.239 -15.025 8.574 1.00 96.25 253 SER A N 1
ATOM 2037 C CA . SER A 1 253 ? 9.590 -14.854 8.042 1.00 96.25 253 SER A CA 1
ATOM 2038 C C . SER A 1 253 ? 9.936 -13.383 7.780 1.00 96.25 253 SER A C 1
ATOM 2040 O O . SER A 1 253 ? 9.090 -12.565 7.414 1.00 96.25 253 SER A O 1
ATOM 2042 N N . ASP A 1 254 ? 11.224 -13.053 7.859 1.00 95.94 254 ASP A N 1
ATOM 2043 C CA . ASP A 1 254 ? 11.758 -11.768 7.389 1.00 95.94 254 ASP A CA 1
ATOM 2044 C C . ASP A 1 254 ? 12.306 -11.867 5.955 1.00 95.94 254 ASP A C 1
ATOM 2046 O O . ASP A 1 254 ? 13.156 -11.079 5.539 1.00 95.94 254 ASP A O 1
ATOM 2050 N N . HIS A 1 255 ? 11.835 -12.856 5.190 1.00 95.12 255 HIS A N 1
ATOM 2051 C CA . HIS A 1 255 ? 12.237 -13.057 3.805 1.00 95.12 255 HIS A CA 1
ATOM 2052 C C . HIS A 1 255 ? 11.143 -12.605 2.834 1.00 95.12 255 HIS A C 1
ATOM 2054 O O . HIS A 1 255 ? 9.952 -12.771 3.095 1.00 95.12 255 HIS A O 1
ATOM 2060 N N . ILE A 1 256 ? 11.580 -12.022 1.719 1.00 97.31 256 ILE A N 1
ATOM 2061 C CA . ILE A 1 256 ? 10.767 -11.683 0.551 1.00 97.31 256 ILE A CA 1
ATOM 2062 C C . ILE A 1 256 ? 11.533 -12.233 -0.646 1.00 97.31 256 ILE A C 1
ATOM 2064 O O . ILE A 1 256 ? 12.675 -11.822 -0.858 1.00 97.31 256 ILE A O 1
ATOM 2068 N N . SER A 1 257 ? 10.946 -13.125 -1.435 1.00 96.56 257 SER A N 1
ATOM 2069 C CA . SER A 1 257 ? 11.571 -13.570 -2.682 1.00 96.56 257 SER A CA 1
ATOM 2070 C C . SER A 1 257 ? 11.123 -12.697 -3.849 1.00 96.56 257 SER A C 1
ATOM 2072 O O . SER A 1 257 ? 9.960 -12.301 -3.947 1.00 96.56 257 SER A O 1
ATOM 2074 N N . ILE A 1 258 ? 12.071 -12.387 -4.736 1.00 95.88 258 ILE A N 1
ATOM 2075 C CA . ILE A 1 258 ? 11.814 -11.717 -6.011 1.00 95.88 258 ILE A CA 1
ATOM 2076 C C . ILE A 1 258 ? 12.452 -12.536 -7.126 1.00 95.88 258 ILE A C 1
ATOM 2078 O O . ILE A 1 258 ? 13.658 -12.784 -7.111 1.00 95.88 258 ILE A O 1
ATOM 2082 N N . VAL A 1 259 ? 11.643 -12.924 -8.109 1.00 93.81 259 VAL A N 1
ATOM 2083 C CA . VAL A 1 259 ? 12.115 -13.496 -9.372 1.00 93.81 259 VAL A CA 1
ATOM 2084 C C . VAL A 1 259 ? 12.002 -12.429 -10.451 1.00 93.81 259 VAL A C 1
ATOM 2086 O O . VAL A 1 259 ? 10.932 -11.861 -10.664 1.00 93.81 259 VAL A O 1
ATOM 2089 N N . LEU A 1 260 ? 13.115 -12.152 -11.125 1.00 92.25 260 LEU A N 1
ATOM 2090 C CA . LEU A 1 260 ? 13.161 -11.202 -12.230 1.00 92.25 260 LEU A CA 1
ATOM 2091 C C . LEU A 1 260 ? 12.797 -11.919 -13.530 1.00 92.25 260 LEU A C 1
ATOM 2093 O O . LEU A 1 260 ? 13.429 -12.911 -13.892 1.00 92.25 260 LEU A O 1
ATOM 2097 N N . ALA A 1 261 ? 11.801 -11.394 -14.229 1.00 86.25 261 ALA A N 1
ATOM 2098 C CA . ALA A 1 261 ? 11.430 -11.798 -15.572 1.00 86.25 261 ALA A CA 1
ATOM 2099 C C . ALA A 1 261 ? 11.665 -10.636 -16.545 1.00 86.25 261 ALA A C 1
ATOM 2101 O O . ALA A 1 261 ? 11.453 -9.470 -16.204 1.00 86.25 261 ALA A O 1
ATOM 2102 N N . GLN A 1 262 ? 12.117 -10.964 -17.750 1.00 82.88 262 GLN A N 1
ATOM 2103 C CA . GLN A 1 262 ? 12.323 -10.036 -18.856 1.00 82.88 262 GLN A CA 1
ATOM 2104 C C . GLN A 1 262 ? 11.610 -10.600 -20.084 1.00 82.88 262 GLN A C 1
ATOM 2106 O O . GLN A 1 262 ? 11.623 -11.814 -20.287 1.00 82.88 262 GLN A O 1
ATOM 2111 N N . ALA A 1 263 ? 10.955 -9.730 -20.846 1.00 77.56 263 ALA A N 1
ATOM 2112 C CA . ALA A 1 263 ? 10.427 -10.071 -22.159 1.00 77.56 263 ALA A CA 1
ATOM 2113 C C . ALA A 1 263 ? 11.588 -10.169 -23.165 1.00 77.56 263 ALA A C 1
ATOM 2115 O O . ALA A 1 263 ? 12.527 -9.372 -23.089 1.00 77.56 263 ALA A O 1
ATOM 2116 N N . GLU A 1 264 ? 11.527 -11.165 -24.054 1.00 61.44 264 GLU A N 1
ATOM 2117 C CA . GLU A 1 264 ? 12.453 -11.345 -25.185 1.00 61.44 264 GLU A CA 1
ATOM 2118 C C . GLU A 1 264 ? 12.031 -10.531 -26.412 1.00 61.44 264 GLU A C 1
ATOM 2120 O O . GLU A 1 264 ? 10.810 -10.478 -26.694 1.00 61.44 264 GLU A O 1
#